Protein AF-X6LH36-F1 (afdb_monomer_lite)

Radius of gyration: 21.82 Å; chains: 1; bounding box: 47×29×72 Å

pLDDT: mean 80.29, std 1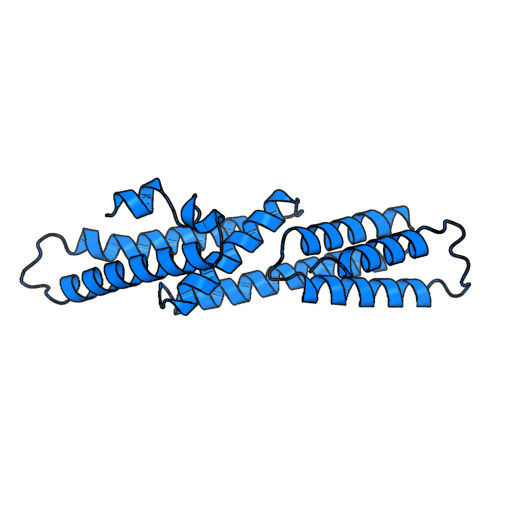4.66, range [38.88, 96.44]

Organism: Reticulomyxa filosa (NCBI:txid46433)

Sequence (195 aa):
MTDDIINEGLVNGKTKSNDMERARFFSQLKEKLDFIQRVSQCKSHLTNLQKLAGCEAKLEKEVESFMKRISAITAWSPDDCSQVNQYFDCFVSMQKNGVLSSVVKLHIDSIDTIVKNWMQKLESDAMTNLNVDHVIPRLLSMKTMSIYMFSFKEVVNKRIDEFLNTYKRQRKDGTDPSGIGEMIVAEHNAFKGYN

Secondary structure (DSSP, 8-state):
-HHHHHHH-SSSHHHHH-HHHHHHHHHHHHHHHHHHHHHHH-TTS-TTHHHHHHHHHHHHHHHHHHHHHHHT-SS--HHHHHHHHHHHHHHHHHHHTTSSHHHHHHHHHHHHHHHHHHHHHHHHHHHH---HHHHHHHHHHHHHHHHH-GGGHHHHHHHHHHHHHHHHHHSTTS--TTSHHHHHHHHHHHHHT--

Foldseek 3Di:
DLCCCVVQPLDHPQLPPDLVSLLVVLLVVLVVLVVLVVVLVPVVPDPPNVVSVVSLVVNLVSLVVVLVVLVPDPAADLVNLLVLLSSLSSLVSNLVNVNVVVSSVVVNVVSVVSVVVLLVVLLVQCVVDVPPVRNVVSLVSLVSNLVNNVVCNVVSLVSSVVSLVVSCVVVPPNPPVVCVSVVSVVVSVVVVPPD

Structure (mmCIF, N/CA/C/O backbone):
data_AF-X6LH36-F1
#
_entry.id   AF-X6LH36-F1
#
loop_
_atom_site.group_PDB
_atom_site.id
_atom_site.type_symbol
_atom_site.label_atom_id
_atom_site.label_alt_id
_atom_site.label_comp_id
_atom_site.label_asym_id
_atom_site.label_entity_id
_atom_site.label_seq_id
_atom_site.pdbx_PDB_ins_code
_atom_site.Cartn_x
_atom_site.Cartn_y
_atom_site.Cartn_z
_atom_site.occupancy
_atom_site.B_iso_or_equiv
_atom_site.auth_seq_id
_atom_site.auth_comp_id
_atom_site.auth_asym_id
_atom_site.auth_atom_id
_atom_site.pdbx_PDB_model_num
ATOM 1 N N . MET A 1 1 ? -5.293 -5.790 28.773 1.00 49.12 1 MET A N 1
ATOM 2 C CA . MET A 1 1 ? -6.419 -5.187 28.010 1.00 49.12 1 MET A CA 1
ATOM 3 C C . MET A 1 1 ? -6.006 -3.898 27.307 1.00 49.12 1 MET A C 1
ATOM 5 O O . MET A 1 1 ? -5.872 -3.932 26.096 1.00 49.12 1 MET A O 1
ATOM 9 N N . THR A 1 2 ? -5.742 -2.794 28.019 1.00 45.53 2 THR A N 1
ATOM 10 C CA . THR A 1 2 ? -5.029 -1.633 27.440 1.00 45.53 2 THR A CA 1
ATOM 11 C C . THR A 1 2 ? -3.592 -2.007 27.096 1.00 45.53 2 THR A C 1
ATOM 13 O O . THR A 1 2 ? -3.105 -1.629 26.042 1.00 45.53 2 THR A O 1
ATOM 16 N N . ASP A 1 3 ? -2.955 -2.807 27.955 1.00 44.44 3 ASP A N 1
ATOM 17 C CA . ASP A 1 3 ? -1.549 -3.193 27.809 1.00 44.44 3 ASP A CA 1
ATOM 18 C C . ASP A 1 3 ? -1.283 -4.101 26.604 1.00 44.44 3 ASP A C 1
ATOM 20 O O . ASP A 1 3 ? -0.182 -4.074 26.087 1.00 44.44 3 ASP A O 1
ATOM 24 N N . ASP A 1 4 ? -2.272 -4.839 26.087 1.00 51.53 4 ASP A N 1
ATOM 25 C CA . ASP A 1 4 ? -2.079 -5.658 24.876 1.00 51.53 4 ASP A CA 1
ATOM 26 C C . ASP A 1 4 ? -2.094 -4.782 23.617 1.00 51.53 4 ASP A C 1
ATOM 28 O O . ASP A 1 4 ? -1.301 -4.980 22.708 1.00 51.53 4 ASP A O 1
ATOM 32 N N . ILE A 1 5 ? -2.954 -3.758 23.588 1.00 52.59 5 ILE A N 1
ATOM 33 C CA . ILE A 1 5 ? -2.979 -2.763 22.506 1.00 52.59 5 ILE A CA 1
ATOM 34 C C . ILE A 1 5 ? -1.727 -1.875 22.586 1.00 52.59 5 ILE A C 1
ATOM 36 O O . ILE A 1 5 ? -1.130 -1.584 21.560 1.00 52.59 5 ILE A O 1
ATOM 40 N N . ILE A 1 6 ? -1.301 -1.495 23.799 1.00 46.25 6 ILE A N 1
ATOM 41 C CA . ILE A 1 6 ? -0.139 -0.626 24.050 1.00 46.25 6 ILE A CA 1
ATOM 42 C C . ILE A 1 6 ? 1.198 -1.353 23.828 1.00 46.25 6 ILE A C 1
ATOM 44 O O . ILE A 1 6 ? 2.115 -0.752 23.277 1.00 46.25 6 ILE A O 1
ATOM 48 N N . ASN A 1 7 ? 1.334 -2.612 24.258 1.00 54.50 7 ASN A N 1
ATOM 49 C CA . ASN A 1 7 ? 2.600 -3.348 24.164 1.00 54.50 7 ASN A CA 1
ATOM 50 C C . ASN A 1 7 ? 2.753 -4.106 22.844 1.00 54.50 7 ASN A C 1
ATOM 52 O O . ASN A 1 7 ? 3.880 -4.258 22.379 1.00 54.50 7 ASN A O 1
ATOM 56 N N . GLU A 1 8 ? 1.661 -4.598 22.242 1.00 62.47 8 GLU A N 1
ATOM 57 C CA . GLU A 1 8 ? 1.747 -5.263 20.937 1.00 62.47 8 GLU A CA 1
ATOM 58 C C . GLU A 1 8 ? 1.655 -4.241 19.791 1.00 62.47 8 GLU A C 1
ATOM 60 O O . GLU A 1 8 ? 2.419 -4.345 18.837 1.00 62.47 8 GLU A O 1
ATOM 65 N N . GLY A 1 9 ? 0.795 -3.220 19.890 1.00 64.25 9 GLY A N 1
ATOM 66 C CA . GLY A 1 9 ? 0.560 -2.240 18.824 1.00 64.25 9 GLY A CA 1
ATOM 67 C C . GLY A 1 9 ? -0.243 -2.801 17.643 1.00 64.25 9 GLY A C 1
ATOM 68 O O . GLY A 1 9 ? -0.479 -4.009 17.525 1.00 64.25 9 GLY A O 1
ATOM 69 N N . LEU A 1 10 ? -0.668 -1.911 16.738 1.00 70.19 10 LEU A N 1
ATOM 70 C CA . LEU A 1 10 ? -1.396 -2.258 15.503 1.00 70.19 10 LEU A CA 1
ATOM 71 C C . LEU A 1 10 ? -0.594 -3.196 14.575 1.00 70.19 10 LEU A C 1
ATOM 73 O O . LEU A 1 10 ? -1.143 -4.085 13.917 1.00 70.19 10 LEU A O 1
ATOM 77 N N . VAL A 1 11 ? 0.726 -3.008 14.547 1.00 71.25 11 VAL A N 1
ATOM 78 C CA . VAL A 1 11 ? 1.680 -3.825 13.792 1.00 71.25 11 VAL A CA 1
ATOM 79 C C . VAL A 1 11 ? 2.533 -4.633 14.763 1.00 71.25 11 VAL A C 1
ATOM 81 O O . VAL A 1 11 ? 3.442 -4.102 15.394 1.00 71.25 11 VAL A O 1
ATOM 84 N N . ASN A 1 12 ? 2.253 -5.932 14.854 1.00 75.31 12 ASN A N 1
ATOM 85 C CA . ASN A 1 12 ? 2.832 -6.846 15.833 1.00 75.31 12 ASN A CA 1
ATOM 86 C C . ASN A 1 12 ? 3.095 -8.231 15.223 1.00 75.31 12 ASN A C 1
ATOM 88 O O . ASN A 1 12 ? 2.837 -8.459 14.042 1.00 75.31 12 ASN A O 1
ATOM 92 N N . GLY A 1 13 ? 3.619 -9.173 16.012 1.00 74.00 13 GLY A N 1
ATOM 93 C CA . GLY A 1 13 ? 3.935 -10.521 15.522 1.00 74.00 13 GLY A CA 1
ATOM 94 C C . GLY A 1 13 ? 2.735 -11.265 14.914 1.00 74.00 13 GLY A C 1
ATOM 95 O O . GLY A 1 13 ? 2.900 -11.970 13.924 1.00 74.00 13 GLY A O 1
ATOM 96 N N . LYS A 1 14 ? 1.523 -11.058 15.448 1.00 75.06 14 LYS A N 1
ATOM 97 C CA . LYS A 1 14 ? 0.278 -11.675 14.958 1.00 75.06 14 LYS A CA 1
ATOM 98 C C . LYS A 1 14 ? -0.242 -11.006 13.686 1.00 75.06 14 LYS A C 1
ATOM 100 O O . LYS A 1 14 ? -0.785 -11.682 12.826 1.00 75.06 14 LYS A O 1
ATOM 105 N N . THR A 1 15 ? -0.072 -9.691 13.533 1.00 74.38 15 THR A N 1
ATOM 106 C CA . THR A 1 15 ? -0.474 -8.988 12.298 1.00 74.38 15 THR A CA 1
ATOM 107 C C . THR A 1 15 ? 0.590 -9.039 11.197 1.00 74.38 15 THR A C 1
ATOM 109 O O . THR A 1 15 ? 0.310 -8.652 10.064 1.00 74.38 15 THR A O 1
ATOM 112 N N . LYS A 1 16 ? 1.799 -9.531 11.505 1.00 78.19 16 LYS A N 1
ATOM 113 C CA . LYS A 1 16 ? 2.888 -9.808 10.549 1.00 78.19 16 LYS A CA 1
ATOM 114 C C . LYS A 1 16 ? 2.839 -11.203 9.927 1.00 78.19 16 LYS A C 1
ATOM 116 O O . LYS A 1 16 ? 3.478 -11.405 8.904 1.00 78.19 16 LYS A O 1
ATOM 121 N N . SER A 1 17 ? 2.161 -12.164 10.550 1.00 73.56 17 SER A N 1
ATOM 122 C CA . SER A 1 17 ? 2.274 -13.576 10.173 1.00 73.56 17 SER A CA 1
ATOM 123 C C . SER A 1 17 ? 1.533 -13.914 8.877 1.00 73.56 17 SER A C 1
ATOM 125 O O . SER A 1 17 ? 2.165 -14.401 7.945 1.00 73.56 17 SER A O 1
ATOM 127 N N . ASN A 1 18 ? 0.215 -13.688 8.809 1.00 80.56 18 ASN A N 1
ATOM 128 C CA . ASN A 1 18 ? -0.603 -13.874 7.600 1.00 80.56 18 ASN A CA 1
ATOM 129 C C . ASN A 1 18 ? -2.007 -13.247 7.737 1.00 80.56 18 ASN A C 1
ATOM 131 O O . ASN A 1 18 ? -2.399 -12.775 8.806 1.00 80.56 18 ASN A O 1
ATOM 135 N N . ASP A 1 19 ? -2.789 -13.289 6.655 1.00 81.56 19 ASP A N 1
ATOM 136 C CA . ASP A 1 19 ? -4.133 -12.701 6.591 1.00 81.56 19 ASP A CA 1
ATOM 137 C C . ASP A 1 19 ? -5.156 -13.345 7.531 1.00 81.56 19 ASP A C 1
ATOM 139 O O . ASP A 1 19 ? -6.020 -12.645 8.061 1.00 81.56 19 ASP A O 1
ATOM 143 N N . MET A 1 20 ? -5.058 -14.652 7.780 1.00 83.56 20 MET A N 1
ATOM 144 C CA . MET A 1 20 ? -5.969 -15.355 8.685 1.00 83.56 20 MET A CA 1
ATOM 145 C C . MET A 1 20 ? -5.741 -14.928 10.140 1.00 83.56 20 MET A C 1
ATOM 147 O O . MET A 1 20 ? -6.695 -14.610 10.851 1.00 83.56 20 MET A O 1
ATOM 151 N N . GLU A 1 21 ? -4.482 -14.862 10.574 1.00 83.06 21 GLU A N 1
ATOM 152 C CA . GLU A 1 21 ? -4.112 -14.384 11.910 1.00 83.06 21 GLU A CA 1
ATOM 153 C C . GLU A 1 21 ? -4.435 -12.896 12.082 1.00 83.06 21 GLU A C 1
ATOM 155 O O . GLU A 1 21 ? -4.962 -12.487 13.119 1.00 83.06 21 GLU A O 1
ATOM 160 N N . ARG A 1 22 ? -4.229 -12.093 11.032 1.00 84.56 22 ARG A N 1
ATOM 161 C CA . ARG A 1 22 ? -4.628 -10.683 11.000 1.00 84.56 22 ARG A CA 1
ATOM 162 C C . ARG A 1 22 ? -6.139 -10.528 11.185 1.00 84.56 22 ARG A C 1
ATOM 164 O O . ARG A 1 22 ? -6.575 -9.779 12.060 1.00 84.56 22 ARG A O 1
ATOM 171 N N . ALA A 1 23 ? -6.944 -11.266 10.421 1.00 84.69 23 ALA A N 1
ATOM 172 C CA . ALA A 1 23 ? -8.400 -11.245 10.539 1.00 84.69 23 ALA A CA 1
ATOM 173 C C . ALA A 1 23 ? -8.860 -11.676 11.940 1.00 84.69 23 ALA A C 1
ATOM 175 O O . ALA A 1 23 ? -9.689 -11.001 12.553 1.00 84.69 23 ALA A O 1
ATOM 176 N N . ARG A 1 24 ? -8.268 -12.747 12.485 1.00 85.81 24 ARG A N 1
ATOM 177 C CA . ARG A 1 24 ? -8.546 -13.232 13.842 1.00 85.81 24 ARG A CA 1
ATOM 178 C C . ARG A 1 24 ? -8.250 -12.170 14.899 1.00 85.81 24 ARG A C 1
ATOM 180 O O . ARG A 1 24 ? -9.087 -11.932 15.769 1.00 85.81 24 ARG A O 1
ATOM 187 N N . PHE A 1 25 ? -7.090 -11.519 14.815 1.00 86.06 25 PHE A N 1
ATOM 188 C CA . PHE A 1 25 ? -6.700 -10.451 15.733 1.00 86.06 25 PHE A CA 1
ATOM 189 C C . PHE A 1 25 ? -7.715 -9.300 15.720 1.00 86.06 25 PHE A C 1
ATOM 191 O O . PHE A 1 25 ? -8.207 -8.897 16.776 1.00 86.06 25 PHE A O 1
ATOM 198 N N . PHE A 1 26 ? -8.087 -8.804 14.536 1.00 85.25 26 PHE A N 1
ATOM 199 C CA . PHE A 1 26 ? -9.007 -7.668 14.428 1.00 85.25 26 PHE A CA 1
ATOM 200 C C . PHE A 1 26 ? -10.458 -8.015 14.784 1.00 85.25 26 PHE A C 1
ATOM 202 O O . PHE A 1 26 ? -11.141 -7.168 15.357 1.00 85.25 26 PHE A O 1
ATOM 209 N N . SER A 1 27 ? -10.911 -9.248 14.545 1.00 86.56 27 SER A N 1
ATOM 210 C CA . SER A 1 27 ? -12.216 -9.725 15.027 1.00 86.56 27 SER A CA 1
ATOM 211 C C . SER A 1 27 ? -12.281 -9.714 16.557 1.00 86.56 27 SER A C 1
ATOM 213 O O . SER A 1 27 ? -13.222 -9.185 17.143 1.00 86.56 27 SER A O 1
ATOM 215 N N . GLN A 1 28 ? -11.247 -10.233 17.227 1.00 85.31 28 GLN A N 1
ATOM 216 C CA . GLN A 1 28 ? -11.177 -10.219 18.692 1.00 85.31 28 GLN A CA 1
ATOM 217 C C . GLN A 1 28 ? -11.081 -8.797 19.252 1.00 85.31 28 GLN A C 1
ATOM 219 O O . GLN A 1 28 ? -11.641 -8.498 20.308 1.00 85.31 28 GLN A O 1
ATOM 224 N N . LEU A 1 29 ? -10.360 -7.909 18.563 1.00 84.00 29 LEU A N 1
ATOM 225 C CA . LEU A 1 29 ? -10.293 -6.502 18.938 1.00 84.00 29 LEU A CA 1
ATOM 226 C C . LEU A 1 29 ? -11.669 -5.833 18.818 1.00 84.00 29 LEU A C 1
ATOM 228 O O . LEU A 1 29 ? -12.061 -5.107 19.731 1.00 84.00 29 LEU A O 1
ATOM 232 N N . LYS A 1 30 ? -12.422 -6.114 17.747 1.00 84.69 30 LYS A N 1
ATOM 233 C CA . LYS A 1 30 ? -13.773 -5.582 17.539 1.00 84.69 30 LYS A CA 1
ATOM 234 C C . LYS A 1 30 ? -14.720 -5.956 18.674 1.00 84.69 30 LYS A C 1
ATOM 236 O O . LYS A 1 30 ? -15.329 -5.069 19.262 1.00 84.69 30 LYS A O 1
ATOM 241 N N . GLU A 1 31 ? -14.792 -7.235 19.035 1.00 83.50 31 GLU A N 1
ATOM 242 C CA . GLU A 1 31 ? -15.660 -7.703 20.126 1.00 83.50 31 GLU A CA 1
ATOM 243 C C . GLU A 1 31 ? -15.373 -6.975 21.446 1.00 83.50 31 GLU A C 1
ATOM 245 O O . GLU A 1 31 ? -16.294 -6.598 22.178 1.00 83.50 31 GLU A O 1
ATOM 250 N N . LYS A 1 32 ? -14.088 -6.733 21.735 1.00 81.00 32 LYS A N 1
ATOM 251 C CA . LYS A 1 32 ? -13.648 -5.997 22.927 1.00 81.00 32 LYS A CA 1
ATOM 252 C C . LYS A 1 32 ? -14.047 -4.524 22.871 1.00 81.00 32 LYS A C 1
ATOM 254 O O . LYS A 1 32 ? -14.522 -3.999 23.876 1.00 81.00 32 LYS A O 1
ATOM 259 N N . LEU A 1 33 ? -13.873 -3.863 21.726 1.00 79.12 33 LEU A N 1
ATOM 260 C CA . LEU A 1 33 ? -14.293 -2.470 21.536 1.00 79.12 33 LEU A CA 1
ATOM 261 C C . LEU A 1 33 ? -15.814 -2.325 21.664 1.00 79.12 33 LEU A C 1
ATOM 263 O O . LEU A 1 33 ? -16.284 -1.446 22.378 1.00 79.12 33 LEU A O 1
ATOM 267 N N . ASP A 1 34 ? -16.588 -3.246 21.093 1.00 82.88 34 ASP A N 1
ATOM 268 C CA . ASP A 1 34 ? -18.051 -3.233 21.194 1.00 82.88 34 ASP A CA 1
ATOM 269 C C . ASP A 1 34 ? -18.532 -3.522 22.621 1.00 82.88 34 ASP A C 1
ATOM 271 O O . ASP A 1 34 ? -19.548 -2.989 23.077 1.00 82.88 34 ASP A O 1
ATOM 275 N N . PHE A 1 35 ? -17.823 -4.380 23.359 1.00 79.81 35 PHE A N 1
ATOM 276 C CA . PHE A 1 35 ? -18.071 -4.576 24.786 1.00 79.81 35 PHE A CA 1
ATOM 277 C C . PHE A 1 35 ? -17.827 -3.280 25.563 1.00 79.81 35 PHE A C 1
ATOM 279 O O . PHE A 1 35 ? -18.693 -2.850 26.321 1.00 79.81 35 PHE A O 1
ATOM 286 N N . ILE A 1 36 ? -16.691 -2.624 25.324 1.00 73.00 36 ILE A N 1
ATOM 287 C CA . ILE A 1 36 ? -16.350 -1.319 25.898 1.00 73.00 36 ILE A CA 1
ATOM 288 C C . ILE A 1 36 ? -17.441 -0.291 25.585 1.00 73.00 36 ILE A C 1
ATOM 290 O O . ILE A 1 36 ? -17.951 0.367 26.490 1.00 73.00 36 ILE A O 1
ATOM 294 N N . GLN A 1 37 ? -17.868 -0.185 24.331 1.00 74.44 37 GLN A N 1
ATOM 295 C CA . GLN A 1 37 ? -18.898 0.761 23.927 1.00 74.44 37 GLN A CA 1
ATOM 296 C C . GLN A 1 37 ? -20.211 0.518 24.687 1.00 74.44 37 GLN A C 1
ATOM 298 O O . GLN A 1 37 ? -20.757 1.449 25.283 1.00 74.44 37 GLN A O 1
ATOM 303 N N . ARG A 1 38 ? -20.673 -0.736 24.765 1.00 77.00 38 ARG A N 1
ATOM 304 C CA . ARG A 1 38 ? -21.874 -1.115 25.534 1.00 77.00 38 ARG A CA 1
ATOM 305 C C . ARG A 1 38 ? -21.738 -0.798 27.025 1.00 77.00 38 ARG A C 1
ATOM 307 O O . ARG A 1 38 ? -22.640 -0.222 27.623 1.00 77.00 38 ARG A O 1
ATOM 314 N N . VAL A 1 39 ? -20.584 -1.099 27.613 1.00 68.50 39 VAL A N 1
ATOM 315 C CA . VAL A 1 39 ? -20.254 -0.790 29.012 1.00 68.50 39 VAL A CA 1
ATOM 316 C C . VAL A 1 39 ? -20.281 0.725 29.256 1.00 68.50 39 VAL A C 1
ATOM 318 O O . VAL A 1 39 ? -20.855 1.180 30.241 1.00 68.50 39 VAL A O 1
ATOM 321 N N . SER A 1 40 ? -19.758 1.535 28.332 1.00 65.06 40 SER A N 1
ATOM 322 C CA . SER A 1 40 ? -19.786 3.000 28.444 1.00 65.06 40 SER A CA 1
ATOM 323 C C . SER A 1 40 ? -21.188 3.616 28.324 1.00 65.06 40 SER A C 1
ATOM 325 O O . SER A 1 40 ? -21.433 4.696 28.859 1.00 65.06 40 SER A O 1
ATOM 327 N N . GLN A 1 41 ? -22.128 2.937 27.661 1.00 67.44 41 GLN A N 1
ATOM 328 C CA . GLN A 1 41 ? -23.531 3.357 27.598 1.00 67.44 41 GLN A CA 1
ATOM 329 C C . GLN A 1 41 ? -24.256 3.146 28.938 1.00 67.44 41 GLN A C 1
ATOM 331 O O . GLN A 1 41 ? -25.156 3.918 29.268 1.00 67.44 41 GLN A O 1
ATOM 336 N N . CYS A 1 42 ? -23.804 2.205 29.776 1.00 61.62 42 CYS A N 1
ATOM 337 C CA . CYS A 1 42 ? -24.254 2.028 31.163 1.00 61.62 42 CYS A CA 1
ATOM 338 C C . CYS A 1 42 ? -23.627 3.064 32.122 1.00 61.62 42 CYS A C 1
ATOM 340 O O . CYS A 1 42 ? -23.097 2.713 33.180 1.00 61.62 42 CYS A O 1
ATOM 342 N N . LYS A 1 43 ? -23.702 4.357 31.761 1.00 57.62 43 LYS A N 1
ATOM 343 C CA . LYS A 1 43 ? -23.064 5.495 32.458 1.00 57.62 43 LYS A CA 1
ATOM 344 C C . LYS A 1 43 ? -23.332 5.563 33.971 1.00 57.62 43 LYS A C 1
ATOM 346 O O . LYS A 1 43 ? -22.557 6.195 34.679 1.00 57.62 43 LYS A O 1
ATOM 351 N N . SER A 1 44 ? -24.388 4.919 34.472 1.00 58.47 44 SER A N 1
ATOM 352 C CA . SER A 1 44 ? -24.763 4.895 35.891 1.00 58.47 44 SER A CA 1
ATOM 353 C C . SER A 1 44 ? -23.936 3.947 36.773 1.00 58.47 44 SER A C 1
ATOM 355 O O . SER A 1 44 ? -24.027 4.063 37.992 1.00 58.47 44 SER A O 1
ATOM 357 N N . HIS A 1 45 ? -23.132 3.031 36.212 1.00 55.84 45 HIS A N 1
ATOM 358 C CA . HIS A 1 45 ? -22.471 1.973 37.002 1.00 55.84 45 HIS A CA 1
ATOM 359 C C . HIS A 1 45 ? -20.941 1.902 36.878 1.00 55.84 45 HIS A C 1
ATOM 361 O O . HIS A 1 45 ? -20.328 1.041 37.507 1.00 55.84 45 HIS A O 1
ATOM 367 N N . LEU A 1 46 ? -20.297 2.794 36.116 1.00 52.69 46 LEU A N 1
ATOM 368 C CA . LEU A 1 46 ? -18.844 2.751 35.901 1.00 52.69 46 LEU A CA 1
ATOM 369 C C . LEU A 1 46 ? -18.155 4.068 36.242 1.00 52.69 46 LEU A C 1
ATOM 371 O O . LEU A 1 46 ? -18.253 5.058 35.523 1.00 52.69 46 LEU A O 1
ATOM 375 N N . THR A 1 47 ? -17.332 4.027 37.285 1.00 57.19 47 THR A N 1
ATOM 376 C CA . THR A 1 47 ? -16.454 5.113 37.746 1.00 57.19 47 THR A CA 1
ATOM 377 C C . THR A 1 47 ? -15.266 5.407 36.814 1.00 57.19 47 THR A C 1
ATOM 379 O O . THR A 1 47 ? -14.485 6.305 37.102 1.00 57.19 47 THR A O 1
ATOM 382 N N . ASN A 1 48 ? -15.100 4.689 35.691 1.00 57.34 48 ASN A N 1
ATOM 383 C CA . ASN A 1 48 ? -13.903 4.771 34.832 1.00 57.34 48 ASN A CA 1
ATOM 384 C C . ASN A 1 48 ? -14.193 4.891 33.317 1.00 57.34 48 ASN A C 1
ATOM 386 O O . ASN A 1 48 ? -13.433 4.395 32.484 1.00 57.34 48 ASN A O 1
ATOM 390 N N . LEU A 1 49 ? -15.269 5.594 32.942 1.00 56.88 49 LEU A N 1
ATOM 391 C CA . LEU A 1 49 ? -15.636 5.909 31.546 1.00 56.88 49 LEU A CA 1
ATOM 392 C C . LEU A 1 49 ? -14.484 6.507 30.708 1.00 56.88 49 LEU A C 1
ATOM 394 O O . LEU A 1 49 ? -14.368 6.214 29.519 1.00 56.88 49 LEU A O 1
ATOM 398 N N . GLN A 1 50 ? -13.592 7.287 31.329 1.00 59.84 50 GLN A N 1
ATOM 399 C CA . GLN A 1 50 ? -12.426 7.889 30.665 1.00 59.84 50 GLN A CA 1
ATOM 400 C C . GLN A 1 50 ? -11.386 6.864 30.180 1.00 59.84 50 GLN A C 1
ATOM 402 O O . GLN A 1 50 ? -10.758 7.083 29.145 1.00 59.84 50 GLN A O 1
ATOM 407 N N . LYS A 1 51 ? -11.205 5.730 30.875 1.00 60.28 51 LYS A N 1
ATOM 408 C CA . LYS A 1 51 ? -10.266 4.678 30.436 1.00 60.28 51 LYS A CA 1
ATOM 409 C C . LYS A 1 51 ? -10.778 3.921 29.207 1.00 60.28 51 LYS A C 1
ATOM 411 O O . LYS A 1 51 ? -9.972 3.470 28.397 1.00 60.28 51 LYS A O 1
ATOM 416 N N . LEU A 1 52 ? -12.100 3.814 29.061 1.00 56.34 52 LEU A N 1
ATOM 417 C CA . LEU A 1 52 ? -12.762 3.121 27.955 1.00 56.34 52 LEU A CA 1
ATOM 418 C C . LEU A 1 52 ? -12.724 3.933 26.651 1.00 56.34 52 LEU A C 1
ATOM 420 O O . LEU A 1 52 ? -12.228 3.435 25.645 1.00 56.34 52 LEU A O 1
ATOM 424 N N . ALA A 1 53 ? -13.152 5.201 26.688 1.00 64.88 53 ALA A N 1
ATOM 425 C CA . ALA A 1 53 ? -13.069 6.109 25.535 1.00 64.88 53 ALA A CA 1
ATOM 426 C C . ALA A 1 53 ? -11.616 6.350 25.075 1.00 64.88 53 ALA A C 1
ATOM 428 O O . ALA A 1 53 ? -11.349 6.613 23.906 1.00 64.88 53 ALA A O 1
ATOM 429 N N . GLY A 1 54 ? -10.651 6.202 25.988 1.00 74.19 54 GLY A N 1
ATOM 430 C CA . GLY A 1 54 ? -9.231 6.306 25.675 1.00 74.19 54 GLY A CA 1
ATOM 431 C C . GLY A 1 54 ? -8.686 5.198 24.766 1.00 74.19 54 GLY A C 1
ATOM 432 O O . GLY A 1 54 ? -7.595 5.377 24.240 1.00 74.19 54 GLY A O 1
ATOM 433 N N . CYS A 1 55 ? -9.382 4.070 24.575 1.00 73.06 55 CYS A N 1
ATOM 434 C CA . CYS A 1 55 ? -8.883 2.977 23.730 1.00 73.06 55 CYS A CA 1
ATOM 435 C C . CYS A 1 55 ? -9.050 3.277 22.234 1.00 73.06 55 CYS A C 1
ATOM 437 O O . CYS A 1 55 ? -8.073 3.189 21.495 1.00 73.06 55 CYS A O 1
ATOM 439 N N . GLU A 1 56 ? -10.245 3.694 21.803 1.00 77.75 56 GLU A N 1
ATOM 440 C CA . GLU A 1 56 ? -10.494 4.093 20.408 1.00 77.75 56 GLU A CA 1
ATOM 441 C C . GLU A 1 56 ? -9.646 5.307 20.026 1.00 77.75 56 GLU A C 1
ATOM 443 O O . GLU A 1 56 ? -8.914 5.253 19.044 1.00 77.75 56 GLU A O 1
ATOM 448 N N . ALA A 1 57 ? -9.623 6.342 20.872 1.00 84.75 57 ALA A N 1
ATOM 449 C CA . ALA A 1 57 ? -8.823 7.542 20.626 1.00 84.75 57 ALA A CA 1
ATOM 450 C C . ALA A 1 57 ? -7.307 7.265 20.552 1.00 84.75 57 ALA A C 1
ATOM 452 O O . ALA A 1 57 ? -6.570 7.984 19.878 1.00 84.75 57 ALA A O 1
ATOM 453 N N . LYS A 1 58 ? -6.801 6.244 21.258 1.00 85.50 58 LYS A N 1
ATOM 454 C CA . LYS A 1 58 ? -5.397 5.814 21.131 1.00 85.50 58 LYS A CA 1
ATOM 455 C C . LYS A 1 58 ? -5.155 5.093 19.812 1.00 85.50 58 LYS A C 1
ATOM 457 O O . LYS A 1 58 ? -4.162 5.380 19.152 1.00 85.50 58 LYS A O 1
ATOM 462 N N . LEU A 1 59 ? -6.064 4.200 19.433 1.00 84.69 59 LEU A N 1
ATOM 463 C CA . LEU A 1 59 ? -5.975 3.464 18.179 1.00 84.69 59 LEU A CA 1
ATOM 464 C C . LEU A 1 59 ? -6.041 4.415 16.973 1.00 84.69 59 LEU A C 1
ATOM 466 O O . LEU A 1 59 ? -5.233 4.294 16.059 1.00 84.69 59 LEU A O 1
ATOM 470 N N . GLU A 1 60 ? -6.925 5.414 17.009 1.00 90.75 60 GLU A N 1
ATOM 471 C CA . GLU A 1 60 ? -6.984 6.485 16.005 1.00 90.75 60 GLU A CA 1
ATOM 472 C C . GLU A 1 60 ? -5.662 7.254 15.917 1.00 90.75 60 GLU A C 1
ATOM 474 O O . GLU A 1 60 ? -5.131 7.444 14.826 1.00 90.75 60 GLU A O 1
ATOM 479 N N . LYS A 1 61 ? -5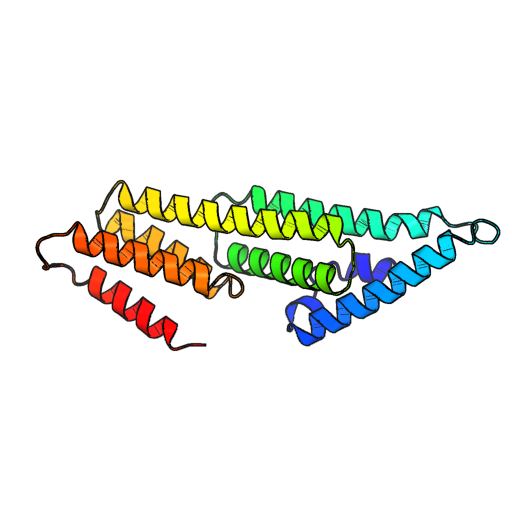.062 7.623 17.057 1.00 91.44 61 LYS A N 1
ATOM 480 C CA . LYS A 1 61 ? -3.752 8.296 17.075 1.00 91.44 61 LYS A CA 1
ATOM 481 C C . LYS A 1 61 ? -2.631 7.452 16.471 1.00 91.44 61 LYS A C 1
ATOM 483 O O . LYS A 1 61 ? -1.739 8.014 15.835 1.00 91.44 61 LYS A O 1
ATOM 488 N N . GLU A 1 62 ? -2.642 6.134 16.666 1.00 90.31 62 GLU A N 1
ATOM 489 C CA . GLU A 1 62 ? -1.680 5.241 16.007 1.00 90.31 62 GLU A CA 1
ATOM 490 C C . GLU A 1 62 ? -1.878 5.239 14.491 1.00 90.31 62 GLU A C 1
ATOM 492 O O . GLU A 1 62 ? -0.913 5.440 13.752 1.00 90.31 62 GLU A O 1
ATOM 497 N N . VAL A 1 63 ? -3.125 5.105 14.028 1.00 92.06 63 VAL A N 1
ATOM 498 C CA . VAL A 1 63 ? -3.483 5.174 12.602 1.00 92.06 63 VAL A CA 1
ATOM 499 C C . VAL A 1 63 ? -3.007 6.494 11.980 1.00 92.06 63 VAL A C 1
ATOM 501 O O . VAL A 1 63 ? -2.315 6.487 10.959 1.00 92.06 63 VAL A O 1
ATOM 504 N N . GLU A 1 64 ? -3.288 7.628 12.623 1.00 93.19 64 GLU A N 1
ATOM 505 C CA . GLU A 1 64 ? -2.830 8.946 12.169 1.00 93.19 64 GLU A CA 1
ATOM 506 C C . GLU A 1 64 ? -1.299 9.069 12.158 1.00 93.19 64 GLU A C 1
ATOM 508 O O . GLU A 1 64 ? -0.723 9.673 11.248 1.00 93.19 64 GLU A O 1
ATOM 513 N N . SER A 1 65 ? -0.618 8.514 13.166 1.00 92.50 65 SER A N 1
ATOM 514 C CA . SER A 1 65 ? 0.846 8.516 13.241 1.00 92.50 65 SER A CA 1
ATOM 515 C C . SER A 1 65 ? 1.464 7.750 12.074 1.00 92.50 65 SER A C 1
ATOM 517 O O . SER A 1 65 ? 2.408 8.247 11.453 1.00 92.50 65 SER A O 1
ATOM 519 N N . PHE A 1 66 ? 0.906 6.588 11.721 1.00 91.75 66 PHE A N 1
ATOM 520 C CA . PHE A 1 66 ? 1.353 5.827 10.556 1.00 91.75 66 PHE A CA 1
ATOM 521 C C . PHE A 1 66 ? 1.164 6.620 9.270 1.00 91.75 66 PHE A C 1
ATOM 523 O O . PHE A 1 66 ? 2.107 6.744 8.494 1.00 91.75 66 PHE A O 1
ATOM 530 N N . MET A 1 67 ? 0.012 7.258 9.080 1.00 93.94 67 MET A N 1
ATOM 531 C CA . MET A 1 67 ? -0.229 8.069 7.885 1.00 93.94 67 MET A CA 1
ATOM 532 C C . MET A 1 67 ? 0.728 9.254 7.756 1.00 93.94 67 MET A C 1
ATOM 534 O O . MET A 1 67 ? 1.186 9.553 6.654 1.00 93.94 67 MET A O 1
ATOM 538 N N . LYS A 1 68 ? 1.094 9.902 8.868 1.00 93.06 68 LYS A N 1
ATOM 539 C CA . LYS A 1 68 ? 2.133 10.945 8.866 1.00 93.06 68 LYS A CA 1
ATOM 540 C C . LYS A 1 68 ? 3.492 10.398 8.435 1.00 93.06 68 LYS A C 1
ATOM 542 O O . LYS A 1 68 ? 4.193 11.075 7.691 1.00 93.06 68 LYS A O 1
ATOM 547 N N . ARG A 1 69 ? 3.852 9.185 8.873 1.00 91.31 69 ARG A N 1
ATOM 548 C CA . ARG A 1 69 ? 5.100 8.523 8.460 1.00 91.31 69 ARG A CA 1
ATOM 549 C C . ARG A 1 69 ? 5.093 8.215 6.970 1.00 91.31 69 ARG A C 1
ATOM 551 O O . ARG A 1 69 ? 6.035 8.616 6.305 1.00 91.31 69 ARG A O 1
ATOM 558 N N . ILE A 1 70 ? 4.026 7.601 6.449 1.00 92.19 70 ILE A N 1
ATOM 559 C CA . ILE A 1 70 ? 3.892 7.276 5.016 1.00 92.19 70 ILE A CA 1
ATOM 560 C C . ILE A 1 70 ? 4.038 8.540 4.160 1.00 92.19 70 ILE A C 1
ATOM 562 O O . ILE A 1 70 ? 4.818 8.563 3.213 1.00 92.19 70 ILE A O 1
ATOM 566 N N . SER A 1 71 ? 3.337 9.617 4.521 1.00 90.25 71 SER A N 1
ATOM 567 C CA . SER A 1 71 ? 3.375 10.881 3.774 1.00 90.25 71 SER A CA 1
ATOM 568 C C . SER A 1 71 ? 4.734 11.591 3.814 1.00 90.25 71 SER A C 1
ATOM 570 O O . SER A 1 71 ? 4.987 12.457 2.981 1.00 90.25 71 SER A O 1
ATOM 572 N N . ALA A 1 72 ? 5.604 11.258 4.771 1.00 91.25 72 ALA A N 1
ATOM 573 C CA . ALA A 1 72 ? 6.941 11.836 4.885 1.00 91.25 72 ALA A CA 1
ATOM 574 C C . ALA A 1 72 ? 8.001 11.089 4.052 1.00 91.25 72 ALA A C 1
ATOM 576 O O . ALA A 1 72 ? 9.125 11.578 3.931 1.00 91.25 72 ALA A O 1
ATOM 577 N N . ILE A 1 73 ? 7.675 9.923 3.482 1.00 89.56 73 ILE A N 1
ATOM 578 C CA . ILE A 1 73 ? 8.623 9.115 2.707 1.00 89.56 73 ILE A CA 1
ATOM 579 C C . ILE A 1 73 ? 8.854 9.774 1.346 1.00 89.56 73 ILE A C 1
ATOM 581 O O . ILE A 1 73 ? 7.960 9.848 0.504 1.00 89.56 73 ILE A O 1
ATOM 585 N N . THR A 1 74 ? 10.080 10.238 1.116 1.00 84.75 74 THR A N 1
ATOM 586 C CA . THR A 1 74 ? 10.481 10.928 -0.121 1.00 84.75 74 THR A CA 1
ATOM 587 C C . THR A 1 74 ? 11.227 10.041 -1.107 1.00 84.75 74 THR A C 1
ATOM 589 O O . THR A 1 74 ? 11.417 10.460 -2.243 1.00 84.75 74 THR A O 1
ATOM 592 N N . ALA A 1 75 ? 11.655 8.849 -0.692 1.00 85.94 75 ALA A N 1
ATOM 593 C CA . ALA A 1 75 ? 12.246 7.810 -1.525 1.00 85.94 75 ALA A CA 1
ATOM 594 C C . ALA A 1 75 ? 11.950 6.459 -0.868 1.00 85.94 75 ALA A C 1
ATOM 596 O O . ALA A 1 75 ? 12.263 6.271 0.302 1.00 85.94 75 ALA A O 1
ATOM 597 N N . TRP A 1 76 ? 11.300 5.553 -1.596 1.00 91.19 76 TRP A N 1
ATOM 598 C CA . TRP A 1 76 ? 10.779 4.315 -1.019 1.00 91.19 76 TRP A CA 1
ATOM 599 C C . TRP A 1 76 ? 11.828 3.212 -1.096 1.00 91.19 76 TRP A C 1
ATOM 601 O O . TRP A 1 76 ? 12.175 2.752 -2.186 1.00 91.19 76 TRP A O 1
ATOM 611 N N . SER A 1 77 ? 12.322 2.780 0.060 1.00 92.69 77 SER A N 1
ATOM 612 C CA . SER A 1 77 ? 13.137 1.574 0.184 1.00 92.69 77 SER A CA 1
ATOM 613 C C . SER A 1 77 ? 12.268 0.300 0.162 1.00 92.69 77 SER A C 1
ATOM 615 O O . SER A 1 77 ? 11.041 0.378 0.296 1.00 92.69 77 SER A O 1
ATOM 617 N N . PRO A 1 78 ? 12.870 -0.896 0.021 1.00 92.69 78 PRO A N 1
ATOM 618 C CA . PRO A 1 78 ? 12.170 -2.166 0.229 1.00 92.69 78 PRO A CA 1
ATOM 619 C C . PRO A 1 78 ? 11.429 -2.260 1.572 1.00 92.69 78 PRO A C 1
ATOM 621 O O . PRO A 1 78 ? 10.297 -2.751 1.629 1.00 92.69 78 PRO A O 1
ATOM 624 N N . ASP A 1 79 ? 12.044 -1.753 2.644 1.00 93.06 79 ASP A N 1
ATOM 625 C CA . ASP A 1 79 ? 11.464 -1.766 3.988 1.00 93.06 79 ASP A CA 1
ATOM 626 C C . ASP A 1 79 ? 10.267 -0.816 4.083 1.00 93.06 79 ASP A C 1
ATOM 628 O O . ASP A 1 79 ? 9.231 -1.186 4.638 1.00 93.06 79 ASP A O 1
ATOM 632 N N . ASP A 1 80 ? 10.368 0.367 3.467 1.00 93.75 80 ASP A N 1
ATOM 633 C CA . ASP A 1 80 ? 9.255 1.316 3.367 1.00 93.75 80 ASP A CA 1
ATOM 634 C C . ASP A 1 80 ? 8.076 0.700 2.608 1.00 93.75 80 ASP A C 1
ATOM 636 O O . ASP A 1 80 ? 6.943 0.740 3.083 1.00 93.75 80 ASP A O 1
ATOM 640 N N . CYS A 1 81 ? 8.340 0.067 1.459 1.00 93.62 81 CYS A N 1
ATOM 641 C CA . CYS A 1 81 ? 7.321 -0.612 0.657 1.00 93.62 81 CYS A CA 1
ATOM 642 C C . CYS A 1 81 ? 6.608 -1.703 1.468 1.00 93.62 81 CYS A C 1
ATOM 644 O O . CYS A 1 81 ? 5.377 -1.731 1.534 1.00 93.62 81 CYS A O 1
ATOM 646 N N . SER A 1 82 ? 7.386 -2.566 2.127 1.00 92.56 82 SER A N 1
ATOM 647 C CA . SER A 1 82 ? 6.867 -3.656 2.960 1.00 92.56 82 SER A CA 1
ATOM 648 C C . SER A 1 82 ? 6.011 -3.123 4.105 1.00 92.56 82 SER A C 1
ATOM 650 O O . SER A 1 82 ? 4.932 -3.643 4.395 1.00 92.56 82 SER A O 1
ATOM 652 N N . GLN A 1 83 ? 6.475 -2.052 4.749 1.00 92.25 83 GLN A N 1
ATOM 653 C CA . GLN A 1 83 ? 5.785 -1.440 5.870 1.00 92.25 83 GLN A CA 1
ATOM 654 C C . GLN A 1 83 ? 4.480 -0.760 5.433 1.00 92.25 83 GLN A C 1
ATOM 656 O O . GLN A 1 83 ? 3.451 -0.957 6.079 1.00 92.25 83 GLN A O 1
ATOM 661 N N . VAL A 1 84 ? 4.482 -0.015 4.323 1.00 95.06 84 VAL A N 1
ATOM 662 C CA . VAL A 1 84 ? 3.265 0.588 3.755 1.00 95.06 84 VAL A CA 1
ATOM 663 C C . VAL A 1 84 ? 2.253 -0.493 3.384 1.00 95.06 84 VAL A C 1
ATOM 665 O O . VAL A 1 84 ? 1.076 -0.359 3.720 1.00 95.06 84 VAL A O 1
ATOM 668 N N . ASN A 1 85 ? 2.698 -1.579 2.744 1.00 94.31 85 ASN A N 1
ATOM 669 C CA . ASN A 1 85 ? 1.828 -2.707 2.417 1.00 94.31 85 ASN A CA 1
ATOM 670 C C . ASN A 1 85 ? 1.210 -3.315 3.677 1.00 94.31 85 ASN A C 1
ATOM 672 O O . ASN A 1 85 ? 0.006 -3.548 3.739 1.00 94.31 85 ASN A O 1
ATOM 676 N N . GLN A 1 86 ? 2.018 -3.497 4.722 1.00 92.69 86 GLN A N 1
ATOM 677 C CA . GLN A 1 86 ? 1.522 -4.002 5.990 1.00 92.69 86 GLN A CA 1
ATOM 678 C C . GLN A 1 86 ? 0.477 -3.073 6.627 1.00 92.69 86 GLN A C 1
ATOM 680 O O . GLN A 1 86 ? -0.540 -3.562 7.123 1.00 92.69 86 GLN A O 1
ATOM 685 N N . TYR A 1 87 ? 0.702 -1.756 6.624 1.00 93.56 87 TYR A N 1
ATOM 686 C CA . TYR A 1 87 ? -0.277 -0.793 7.134 1.00 93.56 87 TYR A CA 1
ATOM 687 C C . TYR A 1 87 ? -1.582 -0.855 6.346 1.00 93.56 87 TYR A C 1
ATOM 689 O O . TYR A 1 87 ? -2.653 -0.926 6.949 1.00 93.56 87 TYR A O 1
ATOM 697 N N . PHE A 1 88 ? -1.490 -0.893 5.016 1.00 95.62 88 PHE A N 1
ATOM 698 C CA . PHE A 1 88 ? -2.644 -1.018 4.135 1.00 95.62 88 PHE A CA 1
ATOM 699 C C . PHE A 1 88 ? -3.472 -2.264 4.463 1.00 95.62 88 PHE A C 1
ATOM 701 O O . PHE A 1 88 ? -4.670 -2.160 4.723 1.00 95.62 88 PHE A O 1
ATOM 708 N N . ASP A 1 89 ? -2.833 -3.429 4.552 1.00 93.44 89 ASP A N 1
ATOM 709 C CA . ASP A 1 89 ? -3.510 -4.687 4.868 1.00 93.44 89 ASP A CA 1
ATOM 710 C C . ASP A 1 89 ? -4.151 -4.673 6.265 1.00 93.44 89 ASP A C 1
ATOM 712 O O . ASP A 1 89 ? -5.258 -5.186 6.466 1.00 93.44 89 ASP A O 1
ATOM 716 N N . CYS A 1 90 ? -3.473 -4.073 7.250 1.00 92.69 90 CYS A N 1
ATOM 717 C CA . CYS A 1 90 ? -4.034 -3.874 8.583 1.00 92.69 90 CYS A CA 1
ATOM 718 C C . CYS A 1 90 ? -5.285 -2.993 8.524 1.00 92.69 90 CYS A C 1
ATOM 720 O O . CYS A 1 90 ? -6.307 -3.372 9.093 1.00 92.69 90 CYS A O 1
ATOM 722 N N . PHE A 1 91 ? -5.254 -1.876 7.796 1.00 95.31 91 PHE A N 1
ATOM 723 C CA . PHE A 1 91 ? -6.408 -0.986 7.655 1.00 95.31 91 PHE A CA 1
ATOM 724 C C . PHE A 1 91 ? -7.569 -1.659 6.922 1.00 95.31 91 PHE A C 1
ATOM 726 O O . PHE A 1 91 ? -8.708 -1.563 7.379 1.00 95.31 91 PHE A O 1
ATOM 733 N N . VAL A 1 92 ? -7.299 -2.413 5.853 1.00 94.50 92 VAL A N 1
ATOM 734 C CA . VAL A 1 92 ? -8.314 -3.219 5.154 1.00 94.50 92 VAL A CA 1
ATOM 735 C C . VAL A 1 92 ? -8.954 -4.224 6.112 1.00 94.50 92 VAL A C 1
ATOM 737 O O . VAL A 1 92 ? -10.177 -4.369 6.141 1.00 94.50 92 VAL A O 1
ATOM 740 N N . SER A 1 93 ? -8.155 -4.902 6.939 1.00 91.62 93 SER A N 1
ATOM 741 C CA . SER A 1 93 ? -8.680 -5.848 7.924 1.00 91.62 93 SER A CA 1
ATOM 742 C C . SER A 1 93 ? -9.485 -5.154 9.027 1.00 91.62 93 SER A C 1
ATOM 744 O O . SER A 1 93 ? -10.545 -5.652 9.406 1.00 91.62 93 SER A O 1
ATOM 746 N N . MET A 1 94 ? -9.041 -3.996 9.520 1.00 92.12 94 MET A N 1
ATOM 747 C CA . MET A 1 94 ? -9.804 -3.181 10.472 1.00 92.12 94 MET A CA 1
ATOM 748 C C . MET A 1 94 ? -11.160 -2.779 9.890 1.00 92.12 94 MET A C 1
ATOM 750 O O . MET A 1 94 ? -12.185 -2.969 10.543 1.00 92.12 94 MET A O 1
ATOM 754 N N . GLN A 1 95 ? -11.180 -2.304 8.641 1.00 93.75 95 GLN A N 1
ATOM 755 C CA . GLN A 1 95 ? -12.399 -1.901 7.946 1.00 93.75 95 GLN A CA 1
ATOM 756 C C . GLN A 1 95 ? -13.384 -3.068 7.822 1.00 93.75 95 GLN A C 1
ATOM 758 O O . GLN A 1 95 ? -14.554 -2.918 8.181 1.00 93.75 95 GLN A O 1
ATOM 763 N N . LYS A 1 96 ? -12.903 -4.237 7.371 1.00 91.94 96 LYS A N 1
ATOM 764 C CA . LYS A 1 96 ? -13.701 -5.471 7.243 1.00 91.94 96 LYS A CA 1
ATOM 765 C C . LYS A 1 96 ? -14.311 -5.909 8.573 1.00 91.94 96 LYS A C 1
ATOM 767 O O . LYS A 1 96 ? -15.439 -6.385 8.594 1.00 91.94 96 LYS A O 1
ATOM 772 N N . ASN A 1 97 ? -13.584 -5.718 9.672 1.00 88.00 97 ASN A N 1
ATOM 773 C CA . ASN A 1 97 ? -14.037 -6.065 11.018 1.00 88.00 97 ASN A CA 1
ATOM 774 C C . ASN A 1 97 ? -14.758 -4.905 11.730 1.00 88.00 97 ASN A C 1
ATOM 776 O O . ASN A 1 97 ? -15.039 -4.995 12.920 1.00 88.00 97 ASN A O 1
ATOM 780 N N . GLY A 1 98 ? -15.059 -3.795 11.049 1.00 85.94 98 GLY A N 1
ATOM 781 C CA . GLY A 1 98 ? -15.793 -2.674 11.642 1.00 85.94 98 GLY A CA 1
ATOM 782 C C . GLY A 1 98 ? -15.040 -1.928 12.753 1.00 85.94 98 GLY A C 1
ATOM 783 O O . GLY A 1 98 ? -15.673 -1.269 13.581 1.00 85.94 98 GLY A O 1
ATOM 784 N N . VAL A 1 99 ? -13.709 -2.026 12.794 1.00 87.00 99 VAL A N 1
ATOM 785 C CA . VAL A 1 99 ? -12.840 -1.285 13.719 1.00 87.00 99 VAL A CA 1
ATOM 786 C C . VAL A 1 99 ? -12.462 0.044 13.070 1.00 87.00 99 VAL A C 1
ATOM 788 O O . VAL A 1 99 ? -11.825 0.051 12.020 1.00 87.00 99 VAL A O 1
ATOM 791 N N . LEU A 1 100 ? -12.866 1.167 13.678 1.00 88.25 100 LEU A N 1
ATOM 792 C CA . LEU A 1 100 ? -12.609 2.527 13.172 1.00 88.25 100 LEU A CA 1
ATOM 793 C C . LEU A 1 100 ? -12.974 2.719 11.686 1.00 88.25 100 LEU A C 1
ATOM 795 O O . LEU A 1 100 ? -12.297 3.447 10.964 1.00 88.25 100 LEU A O 1
ATOM 799 N N . SER A 1 101 ? -14.031 2.044 11.216 1.00 87.31 101 SER A N 1
ATOM 800 C CA . SER A 1 101 ? -14.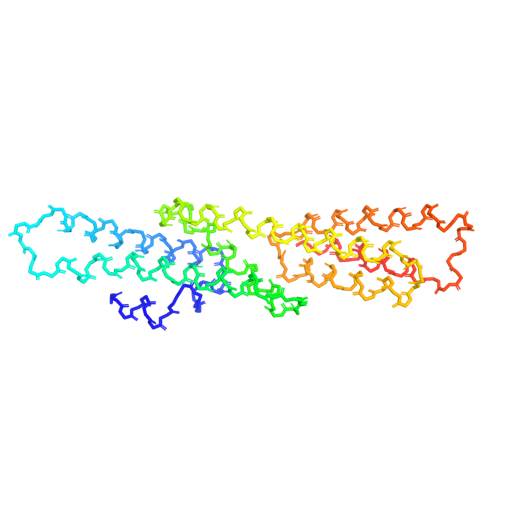306 1.830 9.785 1.00 87.31 101 SER A CA 1
ATOM 801 C C . SER A 1 101 ? -14.310 3.115 8.941 1.00 87.31 101 SER A C 1
ATOM 803 O O . SER A 1 101 ? -13.758 3.126 7.841 1.00 87.31 101 SER A O 1
ATOM 805 N N . SER A 1 102 ? -14.866 4.216 9.458 1.00 89.75 102 SER A N 1
ATOM 806 C CA . SER A 1 102 ? -14.866 5.520 8.779 1.00 89.75 102 SER A CA 1
ATOM 807 C C . SER A 1 102 ? -13.461 6.113 8.631 1.00 89.75 102 SER A C 1
ATOM 809 O O . SER A 1 102 ? -13.112 6.585 7.551 1.00 89.75 102 SER A O 1
ATOM 811 N N . VAL A 1 103 ? -12.653 6.056 9.691 1.00 90.81 103 VAL A N 1
ATOM 812 C CA . VAL A 1 103 ? -11.285 6.591 9.737 1.00 90.81 103 VAL A CA 1
ATOM 813 C C . VAL A 1 103 ? -10.366 5.774 8.832 1.00 90.81 103 VAL A C 1
ATOM 815 O O . VAL A 1 103 ? -9.710 6.322 7.948 1.00 90.81 103 VAL A O 1
ATOM 818 N N . VAL A 1 104 ? -10.357 4.445 8.984 1.00 93.19 104 VAL A N 1
ATOM 819 C CA . VAL A 1 104 ? -9.457 3.585 8.199 1.00 93.19 104 VAL A CA 1
ATOM 820 C C . VAL A 1 104 ? -9.822 3.555 6.719 1.00 93.19 104 VAL A C 1
ATOM 822 O O . VAL A 1 104 ? -8.922 3.448 5.895 1.00 93.19 104 VAL A O 1
ATOM 825 N N . LYS A 1 105 ? -11.102 3.727 6.353 1.00 95.12 105 LYS A N 1
ATOM 826 C CA . LYS A 1 105 ? -11.513 3.854 4.947 1.00 95.12 105 LYS A CA 1
ATOM 827 C C . LYS A 1 105 ? -10.823 5.035 4.264 1.00 95.12 105 LYS A C 1
ATOM 829 O O . LYS A 1 105 ? -10.231 4.859 3.206 1.00 95.12 105 LYS A O 1
ATOM 834 N N . LEU A 1 106 ? -10.844 6.211 4.894 1.00 94.69 106 LEU A N 1
ATOM 835 C CA . LEU A 1 106 ? -10.178 7.403 4.358 1.00 94.69 106 LEU A CA 1
ATOM 836 C C . LEU A 1 106 ? -8.670 7.178 4.183 1.00 94.69 106 LEU A C 1
ATOM 838 O O . LEU A 1 106 ? -8.071 7.651 3.217 1.00 94.69 106 LEU A O 1
ATOM 842 N N . HIS A 1 107 ? -8.049 6.442 5.101 1.00 95.38 107 HIS A N 1
ATOM 843 C CA . HIS A 1 107 ? -6.620 6.150 5.041 1.00 95.38 107 HIS A CA 1
ATOM 844 C C . HIS A 1 107 ? -6.253 5.072 4.018 1.00 95.38 107 HIS A C 1
ATOM 846 O O . HIS A 1 107 ? -5.218 5.208 3.374 1.00 95.38 107 HIS A O 1
ATOM 852 N N . ILE A 1 108 ? -7.105 4.069 3.795 1.00 96.44 108 ILE A N 1
ATOM 853 C CA . ILE A 1 108 ? -6.973 3.116 2.680 1.00 96.44 108 ILE A CA 1
ATOM 854 C C . ILE A 1 108 ? -6.953 3.875 1.350 1.00 96.44 108 ILE A C 1
ATOM 856 O O . ILE A 1 108 ? -6.010 3.719 0.574 1.00 96.44 108 ILE A O 1
ATOM 860 N N . ASP A 1 109 ? -7.933 4.757 1.132 1.00 95.75 109 ASP A N 1
ATOM 861 C CA . ASP A 1 109 ? -8.034 5.567 -0.089 1.00 95.75 109 ASP A CA 1
ATOM 862 C C . ASP A 1 109 ? -6.823 6.513 -0.240 1.00 95.75 109 ASP A C 1
ATOM 864 O O . ASP A 1 109 ? -6.302 6.732 -1.339 1.00 95.75 109 ASP A O 1
ATOM 868 N N . SER A 1 110 ? -6.324 7.046 0.881 1.00 95.88 110 SER A N 1
ATOM 869 C CA . SER A 1 110 ? -5.129 7.897 0.908 1.00 95.88 110 SER A CA 1
ATOM 870 C C . SER A 1 110 ? -3.862 7.127 0.533 1.00 95.88 110 SER A C 1
ATOM 872 O O . SER A 1 110 ? -3.077 7.621 -0.271 1.00 95.88 110 SER A O 1
ATOM 874 N N . ILE A 1 111 ? -3.652 5.922 1.079 1.00 96.12 111 ILE A N 1
ATOM 875 C CA . ILE A 1 111 ? -2.495 5.081 0.735 1.00 96.12 111 ILE A CA 1
ATOM 876 C C . ILE A 1 111 ? -2.546 4.701 -0.745 1.00 96.12 111 ILE A C 1
ATOM 878 O O . ILE A 1 111 ? -1.539 4.841 -1.435 1.00 96.12 111 ILE A O 1
ATOM 882 N N . ASP A 1 112 ? -3.710 4.288 -1.251 1.00 95.38 112 ASP A N 1
ATOM 883 C CA . ASP A 1 112 ? -3.890 3.974 -2.671 1.00 95.38 112 ASP A CA 1
ATOM 884 C C . ASP A 1 112 ? -3.518 5.166 -3.569 1.00 95.38 112 ASP A C 1
ATOM 886 O O . ASP A 1 112 ? -2.766 5.021 -4.536 1.00 95.38 112 ASP A O 1
ATOM 890 N N . THR A 1 113 ? -3.948 6.372 -3.192 1.00 95.44 113 THR A N 1
ATOM 891 C CA . THR A 1 113 ? -3.584 7.610 -3.894 1.00 95.44 113 THR A CA 1
ATOM 892 C C . THR A 1 113 ? -2.081 7.890 -3.827 1.00 95.44 113 THR A C 1
ATOM 894 O O . THR A 1 113 ? -1.474 8.221 -4.845 1.00 95.44 113 THR A O 1
ATOM 897 N N . ILE A 1 114 ? -1.453 7.733 -2.658 1.00 94.75 114 ILE A N 1
ATOM 898 C CA . ILE A 1 114 ? -0.009 7.946 -2.473 1.00 94.75 114 ILE A CA 1
ATOM 899 C C . ILE A 1 114 ? 0.796 6.997 -3.368 1.00 94.75 114 ILE A C 1
ATOM 901 O O . ILE A 1 114 ? 1.682 7.450 -4.093 1.00 94.75 114 ILE A O 1
ATOM 905 N N . VAL A 1 115 ? 0.462 5.704 -3.367 1.00 94.19 115 VAL A N 1
ATOM 906 C CA . VAL A 1 115 ? 1.136 4.686 -4.188 1.00 94.19 115 VAL A CA 1
ATOM 907 C C . VAL A 1 115 ? 0.993 5.008 -5.674 1.00 94.19 115 VAL A C 1
ATOM 909 O O . VAL A 1 115 ? 1.980 4.987 -6.413 1.00 94.19 115 VAL A O 1
ATOM 912 N N . LYS A 1 116 ? -0.215 5.370 -6.122 1.00 93.81 116 LYS A N 1
ATOM 913 C CA . LYS A 1 116 ? -0.474 5.758 -7.517 1.00 93.81 116 LYS A CA 1
ATOM 914 C C . LYS A 1 116 ? 0.298 7.011 -7.926 1.00 93.81 116 LYS A C 1
ATOM 916 O O . LYS A 1 116 ? 0.905 7.016 -8.995 1.00 93.81 116 LYS A O 1
ATOM 921 N N . ASN A 1 117 ? 0.318 8.042 -7.084 1.00 93.50 117 ASN A N 1
ATOM 922 C CA . ASN A 1 117 ? 1.052 9.281 -7.351 1.00 93.50 117 ASN A CA 1
ATOM 923 C C . ASN A 1 117 ? 2.561 9.032 -7.424 1.00 93.50 117 ASN A C 1
ATOM 925 O O . ASN A 1 117 ? 3.240 9.571 -8.296 1.00 93.50 117 ASN A O 1
ATOM 929 N N . TRP A 1 118 ? 3.087 8.188 -6.537 1.00 93.12 118 TRP A N 1
ATOM 930 C CA . TRP A 1 118 ? 4.495 7.814 -6.548 1.00 93.12 118 TRP A CA 1
ATOM 931 C C . TRP A 1 118 ? 4.873 7.060 -7.830 1.00 93.12 118 TRP A C 1
ATOM 933 O O . TRP A 1 118 ? 5.864 7.395 -8.478 1.00 93.12 118 TRP A O 1
ATOM 943 N N . MET A 1 119 ? 4.034 6.113 -8.259 1.00 92.25 119 MET A N 1
ATOM 944 C CA . MET A 1 119 ? 4.204 5.412 -9.535 1.00 92.25 119 MET A CA 1
ATOM 945 C C . MET A 1 119 ? 4.189 6.366 -10.733 1.00 92.25 119 MET A C 1
ATOM 947 O O . MET A 1 119 ? 5.072 6.288 -11.584 1.00 92.25 119 MET A O 1
ATOM 951 N N . GLN A 1 120 ? 3.231 7.295 -10.781 1.00 92.62 120 GLN A N 1
ATOM 952 C CA . GLN A 1 120 ? 3.159 8.308 -11.838 1.00 92.62 120 GLN A CA 1
ATOM 953 C C . GLN A 1 120 ? 4.392 9.210 -11.859 1.00 92.62 120 GLN A C 1
ATOM 955 O O . GLN A 1 120 ? 4.885 9.550 -12.932 1.00 92.62 120 GLN A O 1
ATOM 960 N N . LYS A 1 121 ? 4.919 9.578 -10.687 1.00 92.94 121 LYS A N 1
ATOM 961 C CA . LYS A 1 121 ? 6.155 10.354 -10.587 1.00 92.94 121 LYS A CA 1
ATOM 962 C C . LYS A 1 121 ? 7.340 9.585 -11.165 1.00 92.94 121 LYS A C 1
ATOM 964 O O . LYS A 1 121 ? 8.049 10.134 -11.996 1.00 92.94 121 LYS A O 1
ATOM 969 N N . LEU A 1 122 ? 7.528 8.319 -10.782 1.00 92.38 122 LEU A N 1
ATOM 970 C CA . LEU A 1 122 ? 8.601 7.482 -11.334 1.00 92.38 122 LEU A CA 1
ATOM 971 C C . LEU A 1 122 ? 8.478 7.327 -12.857 1.00 92.38 122 LEU A C 1
ATOM 973 O O . LEU A 1 122 ? 9.486 7.373 -13.559 1.00 92.38 122 LEU A O 1
ATOM 977 N N . GLU A 1 123 ? 7.251 7.163 -13.360 1.00 90.94 123 GLU A N 1
ATOM 978 C CA . GLU A 1 123 ? 6.950 7.053 -14.791 1.00 90.94 123 GLU A CA 1
ATOM 979 C C . GLU A 1 123 ? 7.310 8.347 -15.531 1.00 90.94 123 GLU A C 1
ATOM 981 O O . GLU A 1 123 ? 8.074 8.323 -16.496 1.00 90.94 123 GLU A O 1
ATOM 986 N N . SER A 1 124 ? 6.820 9.486 -15.039 1.00 91.31 124 SER A N 1
ATOM 987 C CA . SER A 1 124 ? 7.109 10.808 -15.595 1.00 91.31 124 SER A CA 1
ATOM 988 C C . SER A 1 124 ? 8.604 11.110 -15.559 1.00 91.31 124 SER A C 1
ATOM 990 O O . SER A 1 124 ? 9.175 11.497 -16.576 1.00 91.31 124 SER A O 1
ATOM 992 N N . ASP A 1 125 ? 9.260 10.887 -14.418 1.00 90.00 125 ASP A N 1
ATOM 993 C CA . ASP A 1 125 ? 10.694 11.113 -14.251 1.00 90.00 125 ASP A CA 1
ATOM 994 C C . ASP A 1 125 ? 11.486 10.285 -15.266 1.00 90.00 125 ASP A C 1
ATOM 996 O O . ASP A 1 125 ? 12.368 10.828 -15.928 1.00 90.00 125 ASP A O 1
ATOM 1000 N N . ALA A 1 126 ? 11.154 9.006 -15.455 1.00 88.06 126 ALA A N 1
ATOM 1001 C CA . ALA A 1 126 ? 11.805 8.156 -16.450 1.00 88.06 126 ALA A CA 1
ATOM 1002 C C . ALA A 1 126 ? 11.554 8.629 -17.895 1.00 88.06 126 ALA A C 1
ATOM 1004 O O . ALA A 1 126 ? 12.453 8.545 -18.730 1.00 88.06 126 ALA A O 1
ATOM 1005 N N . MET A 1 127 ? 10.371 9.174 -18.193 1.00 86.38 127 MET A N 1
ATOM 1006 C CA . MET A 1 127 ? 10.029 9.692 -19.524 1.00 86.38 127 MET A CA 1
ATOM 1007 C C . MET A 1 127 ? 10.713 11.015 -19.878 1.00 86.38 127 MET A C 1
ATOM 1009 O O . MET A 1 127 ? 10.910 11.293 -21.059 1.00 86.38 127 MET A O 1
ATOM 1013 N N . THR A 1 128 ? 11.112 11.828 -18.893 1.00 89.31 128 THR A N 1
ATOM 1014 C CA . THR A 1 128 ? 11.837 13.087 -19.169 1.00 89.31 128 THR A CA 1
ATOM 1015 C C . THR A 1 128 ? 13.212 12.864 -19.804 1.00 89.31 128 THR A C 1
ATOM 1017 O O . THR A 1 128 ? 13.714 13.745 -20.500 1.00 89.31 128 THR A O 1
ATOM 1020 N N . ASN A 1 129 ? 13.823 11.695 -19.588 1.00 85.75 129 ASN A N 1
ATOM 1021 C CA . ASN A 1 129 ? 15.119 11.339 -20.151 1.00 85.75 129 ASN A CA 1
ATOM 1022 C C . ASN A 1 129 ? 15.200 9.829 -20.414 1.00 85.75 129 ASN A C 1
ATOM 1024 O O . ASN A 1 129 ? 15.411 9.032 -19.505 1.00 85.75 129 ASN A O 1
ATOM 1028 N N . LEU A 1 130 ? 15.108 9.447 -21.688 1.00 81.75 130 LEU A N 1
ATOM 1029 C CA . LEU A 1 130 ? 15.108 8.047 -22.128 1.00 81.75 130 LEU A CA 1
ATOM 1030 C C . LEU A 1 130 ? 16.502 7.392 -22.144 1.00 81.75 130 LEU A C 1
ATOM 1032 O O . LEU A 1 130 ? 16.661 6.288 -22.688 1.00 81.75 130 LEU A O 1
ATOM 1036 N N . ASN A 1 131 ? 17.526 8.054 -21.597 1.00 84.44 131 ASN A N 1
ATOM 1037 C CA . ASN A 1 131 ? 18.819 7.42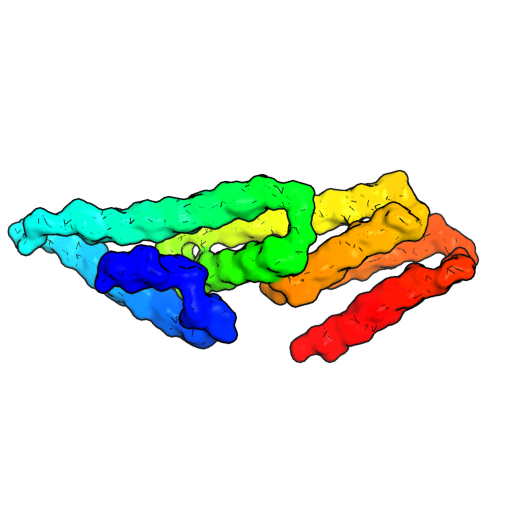8 -21.362 1.00 84.44 131 ASN A CA 1
ATOM 1038 C C . ASN A 1 131 ? 18.652 6.265 -20.370 1.00 84.44 131 ASN A C 1
ATOM 1040 O O . ASN A 1 131 ? 17.962 6.372 -19.358 1.00 84.44 131 ASN A O 1
ATOM 1044 N N . VAL A 1 132 ? 19.293 5.145 -20.680 1.00 79.00 132 VAL A N 1
ATOM 1045 C CA . VAL A 1 132 ? 19.243 3.908 -19.905 1.00 79.00 132 VAL A CA 1
ATOM 1046 C C . VAL A 1 132 ? 19.684 4.136 -18.456 1.00 79.00 132 VAL A C 1
ATOM 1048 O O . VAL A 1 132 ? 18.991 3.690 -17.543 1.00 79.00 132 VAL A O 1
ATOM 1051 N N . ASP A 1 133 ? 20.740 4.925 -18.238 1.00 82.69 133 ASP A N 1
ATOM 1052 C CA . ASP A 1 133 ? 21.246 5.259 -16.895 1.00 82.69 133 ASP A CA 1
ATOM 1053 C C . ASP A 1 133 ? 20.221 6.026 -16.050 1.00 82.69 133 ASP A C 1
ATOM 1055 O O . ASP A 1 133 ? 20.243 5.997 -14.819 1.00 82.69 133 ASP A O 1
ATOM 1059 N N . HIS A 1 134 ? 19.287 6.709 -16.714 1.00 85.94 134 HIS A N 1
ATOM 1060 C CA . HIS A 1 134 ? 18.193 7.404 -16.054 1.00 85.94 134 HIS A CA 1
ATOM 1061 C C . HIS A 1 134 ? 16.977 6.499 -15.853 1.00 85.94 134 HIS A C 1
ATOM 1063 O O . HIS A 1 134 ? 16.358 6.543 -14.791 1.00 85.94 134 HIS A O 1
ATOM 1069 N N . VAL A 1 135 ? 16.653 5.651 -16.829 1.00 86.06 135 VAL A N 1
ATOM 1070 C CA . VAL A 1 135 ? 15.457 4.796 -16.826 1.00 86.06 135 VAL A CA 1
ATOM 1071 C C . VAL A 1 135 ? 15.590 3.590 -15.890 1.00 86.06 135 VAL A C 1
ATOM 1073 O O . VAL A 1 135 ? 14.649 3.310 -15.142 1.00 86.06 135 VAL A O 1
ATOM 1076 N N . ILE A 1 136 ? 16.745 2.908 -15.870 1.00 85.50 136 ILE A N 1
ATOM 1077 C CA . ILE A 1 136 ? 16.963 1.703 -15.047 1.00 85.50 136 ILE A CA 1
ATOM 1078 C C . ILE A 1 136 ? 16.622 1.954 -13.568 1.00 85.50 136 ILE A C 1
ATOM 1080 O O . ILE A 1 136 ? 15.809 1.204 -13.026 1.00 85.50 136 ILE A O 1
ATOM 1084 N N . PRO A 1 137 ? 17.150 2.998 -12.892 1.00 89.19 137 PRO A N 1
ATOM 1085 C CA . PRO A 1 137 ? 16.868 3.202 -11.470 1.00 89.19 137 PRO A CA 1
ATOM 1086 C C . PRO A 1 137 ? 15.376 3.387 -11.151 1.00 89.19 137 PRO A C 1
ATOM 1088 O O . PRO A 1 137 ? 14.907 2.963 -10.092 1.00 89.19 137 PRO A O 1
ATOM 1091 N N . ARG A 1 138 ? 14.599 3.986 -12.067 1.00 91.50 138 ARG A N 1
ATOM 1092 C CA . ARG A 1 138 ? 13.153 4.195 -11.876 1.00 91.50 138 ARG A CA 1
ATOM 1093 C C . ARG A 1 138 ? 12.390 2.890 -12.060 1.00 91.50 138 ARG A C 1
ATOM 1095 O O . ARG A 1 138 ? 11.533 2.580 -11.238 1.00 91.50 138 ARG A O 1
ATOM 1102 N N . LEU A 1 139 ? 12.757 2.093 -13.063 1.00 87.69 139 LEU A N 1
ATOM 1103 C CA . LEU A 1 139 ? 12.202 0.754 -13.266 1.00 87.69 139 LEU A CA 1
ATOM 1104 C C . LEU A 1 139 ? 12.496 -0.177 -12.086 1.00 87.69 139 LEU A C 1
ATOM 1106 O O . LEU A 1 139 ? 11.589 -0.862 -11.618 1.00 87.69 139 LEU A O 1
ATOM 1110 N N . LEU A 1 140 ? 13.721 -0.158 -11.555 1.00 88.31 140 LEU A N 1
ATOM 1111 C CA . LEU A 1 140 ? 14.078 -0.910 -10.349 1.00 88.31 140 LEU A CA 1
ATOM 1112 C C . LEU A 1 140 ? 13.255 -0.463 -9.135 1.00 88.31 140 LEU A C 1
ATOM 1114 O O . LEU A 1 140 ? 12.798 -1.305 -8.363 1.00 88.31 140 LEU A O 1
ATOM 1118 N N . SER A 1 141 ? 12.997 0.840 -8.991 1.00 91.19 141 SER A N 1
ATOM 1119 C CA . SER A 1 141 ? 12.137 1.363 -7.919 1.00 91.19 141 SER A CA 1
ATOM 1120 C C . SER A 1 141 ? 10.690 0.880 -8.062 1.00 91.19 141 SER A C 1
ATOM 1122 O O . SER A 1 141 ? 10.116 0.362 -7.106 1.00 91.19 141 SER A O 1
ATOM 1124 N N . MET A 1 142 ? 10.113 0.950 -9.267 1.00 91.50 142 MET A N 1
ATOM 1125 C CA . MET A 1 142 ? 8.778 0.399 -9.539 1.00 91.50 142 MET A CA 1
ATOM 1126 C C . MET A 1 142 ? 8.733 -1.111 -9.274 1.00 91.50 142 MET A C 1
ATOM 1128 O O . MET A 1 142 ? 7.768 -1.627 -8.711 1.00 91.50 142 MET A O 1
ATOM 1132 N N . LYS A 1 143 ? 9.787 -1.843 -9.651 1.00 88.94 143 LYS A N 1
ATOM 1133 C CA . LYS A 1 143 ? 9.856 -3.287 -9.428 1.00 88.94 143 LYS A CA 1
ATOM 1134 C C . LYS A 1 143 ? 9.961 -3.629 -7.946 1.00 88.94 143 LYS A C 1
ATOM 1136 O O . LYS A 1 143 ? 9.290 -4.554 -7.498 1.00 88.94 143 LYS A O 1
ATOM 1141 N N . THR A 1 144 ? 10.728 -2.848 -7.191 1.00 90.69 144 THR A N 1
ATOM 1142 C CA . THR A 1 144 ? 10.798 -2.939 -5.728 1.00 90.69 144 THR A CA 1
ATOM 1143 C C . THR A 1 144 ? 9.403 -2.793 -5.127 1.00 90.69 144 THR A C 1
ATOM 1145 O O . THR A 1 144 ? 8.980 -3.651 -4.357 1.00 90.69 144 THR A O 1
ATOM 1148 N N . MET A 1 145 ? 8.625 -1.796 -5.554 1.00 92.44 145 MET A N 1
ATOM 1149 C CA . MET A 1 145 ? 7.237 -1.662 -5.100 1.00 92.44 145 MET A CA 1
ATOM 1150 C C . MET A 1 145 ? 6.392 -2.891 -5.447 1.00 92.44 145 MET A C 1
ATOM 1152 O O . MET A 1 145 ? 5.693 -3.399 -4.584 1.00 92.44 145 MET A O 1
ATOM 1156 N N . SER A 1 146 ? 6.479 -3.416 -6.672 1.00 91.00 146 SER A N 1
ATOM 1157 C CA . SER A 1 146 ? 5.730 -4.619 -7.080 1.00 91.00 146 SER A CA 1
ATOM 1158 C C . SER A 1 146 ? 6.041 -5.845 -6.210 1.00 91.00 146 SER A C 1
ATOM 1160 O O . SER A 1 146 ? 5.141 -6.620 -5.889 1.00 91.00 146 SER A O 1
ATOM 1162 N N . ILE A 1 147 ? 7.305 -6.012 -5.810 1.00 88.81 147 ILE A N 1
ATOM 1163 C CA . ILE A 1 147 ? 7.760 -7.141 -4.989 1.00 88.81 147 ILE A CA 1
ATOM 1164 C C . ILE A 1 147 ? 7.288 -6.997 -3.541 1.00 88.81 147 ILE A C 1
ATOM 1166 O O . ILE A 1 147 ? 6.763 -7.948 -2.966 1.00 88.81 147 ILE A O 1
ATOM 1170 N N . TYR A 1 148 ? 7.483 -5.820 -2.948 1.00 91.62 148 TYR A N 1
ATOM 1171 C CA . TYR A 1 148 ? 7.280 -5.612 -1.512 1.00 91.62 148 TYR A CA 1
ATOM 1172 C C . TYR A 1 148 ? 5.883 -5.082 -1.158 1.00 91.62 148 TYR A C 1
ATOM 1174 O O . TYR A 1 148 ? 5.482 -5.129 0.003 1.00 91.62 148 TYR A O 1
ATOM 1182 N N . MET A 1 149 ? 5.114 -4.620 -2.146 1.00 93.12 149 MET A N 1
ATOM 1183 C CA . MET A 1 149 ? 3.732 -4.168 -1.989 1.00 93.12 149 MET A CA 1
ATOM 1184 C C . MET A 1 149 ? 2.754 -5.101 -2.684 1.00 93.12 149 MET A C 1
ATOM 1186 O O . MET A 1 149 ? 2.118 -4.743 -3.677 1.00 93.12 149 MET A O 1
ATOM 1190 N N . PHE A 1 150 ? 2.630 -6.312 -2.151 1.00 88.94 150 PHE A N 1
ATOM 1191 C CA . PHE A 1 150 ? 1.820 -7.364 -2.755 1.00 88.94 150 PHE A CA 1
ATOM 1192 C C . PHE A 1 150 ? 0.380 -6.922 -3.064 1.00 88.94 150 PHE A C 1
ATOM 1194 O O . PHE A 1 150 ? -0.122 -7.187 -4.156 1.00 88.94 150 PHE A O 1
ATOM 1201 N N . SER A 1 151 ? -0.246 -6.150 -2.171 1.00 91.75 151 SER A N 1
ATOM 1202 C CA . SER A 1 151 ? -1.617 -5.644 -2.343 1.00 91.75 151 SER A CA 1
ATOM 1203 C C . SER A 1 151 ? -1.769 -4.665 -3.517 1.00 91.75 151 SER A C 1
ATOM 1205 O O . SER A 1 151 ? -2.881 -4.413 -3.976 1.00 91.75 151 SER A O 1
ATOM 1207 N N . PHE A 1 152 ? -0.655 -4.157 -4.053 1.00 93.25 152 PHE A N 1
ATOM 1208 C CA . PHE A 1 152 ? -0.587 -3.260 -5.208 1.00 93.25 152 PHE A CA 1
ATOM 1209 C C . PHE A 1 152 ? 0.122 -3.881 -6.424 1.00 93.25 152 PHE A C 1
ATOM 1211 O O . PHE A 1 152 ? 0.191 -3.234 -7.473 1.00 93.25 152 PHE A O 1
ATOM 1218 N N . LYS A 1 153 ? 0.620 -5.123 -6.315 1.00 90.69 153 LYS A N 1
ATOM 1219 C CA . LYS A 1 153 ? 1.456 -5.811 -7.317 1.00 90.69 153 LYS A CA 1
ATOM 1220 C C . LYS A 1 153 ? 0.893 -5.697 -8.731 1.00 90.69 153 LYS A C 1
ATOM 1222 O O . LYS A 1 153 ? 1.603 -5.276 -9.640 1.00 90.69 153 LYS A O 1
ATOM 1227 N N . GLU A 1 154 ? -0.386 -6.014 -8.913 1.00 90.12 154 GLU A N 1
ATOM 1228 C CA . GLU A 1 154 ? -1.033 -6.006 -10.231 1.00 90.12 154 GLU A CA 1
ATOM 1229 C C . GLU A 1 154 ? -1.108 -4.606 -10.847 1.00 90.12 154 GLU A C 1
ATOM 1231 O O . GLU A 1 154 ? -0.799 -4.415 -12.025 1.00 90.12 154 GLU A O 1
ATOM 1236 N N . VAL A 1 155 ? -1.459 -3.600 -10.043 1.00 90.94 155 VAL A N 1
ATOM 1237 C CA . VAL A 1 155 ? -1.543 -2.205 -10.501 1.00 90.94 155 VAL A CA 1
ATOM 1238 C C . VAL A 1 155 ? -0.157 -1.681 -10.874 1.00 90.94 155 VAL A C 1
ATOM 1240 O O . VAL A 1 155 ? -0.001 -1.034 -11.912 1.00 90.94 155 VAL A O 1
ATOM 1243 N N . VAL A 1 156 ? 0.855 -1.986 -10.060 1.00 90.50 156 VAL A N 1
ATOM 1244 C CA . VAL A 1 156 ? 2.247 -1.600 -10.316 1.00 90.50 156 VAL A CA 1
ATOM 1245 C C . VAL A 1 156 ? 2.787 -2.306 -11.562 1.00 90.50 156 VAL A C 1
ATOM 1247 O O . VAL A 1 156 ? 3.366 -1.652 -12.427 1.00 90.50 156 VAL A O 1
ATOM 1250 N N . ASN A 1 157 ? 2.558 -3.613 -11.708 1.00 89.75 157 ASN A N 1
ATOM 1251 C CA . ASN A 1 157 ? 3.009 -4.382 -12.871 1.00 89.75 157 ASN A CA 1
ATOM 1252 C C . ASN A 1 157 ? 2.393 -3.869 -14.170 1.00 89.75 157 ASN A C 1
ATOM 1254 O O . ASN A 1 157 ? 3.118 -3.643 -15.136 1.00 89.75 157 ASN A O 1
ATOM 1258 N N . LYS A 1 158 ? 1.083 -3.600 -14.174 1.00 90.38 158 LYS A N 1
ATOM 1259 C CA . LYS A 1 158 ? 0.405 -3.016 -15.333 1.00 90.38 158 LYS A CA 1
ATOM 1260 C C . LYS A 1 158 ? 1.043 -1.689 -15.757 1.00 90.38 158 LYS A C 1
ATOM 1262 O O . LYS A 1 158 ? 1.251 -1.458 -16.944 1.00 90.38 158 LYS A O 1
ATOM 1267 N N . ARG A 1 159 ? 1.391 -0.830 -14.795 1.00 89.94 159 ARG A N 1
ATOM 1268 C CA . ARG A 1 159 ? 2.067 0.448 -15.068 1.00 89.94 159 ARG A CA 1
ATOM 1269 C C . ARG A 1 159 ? 3.474 0.264 -15.628 1.00 89.94 159 ARG A C 1
ATOM 1271 O O . ARG A 1 159 ? 3.849 0.977 -16.553 1.00 89.94 159 ARG A O 1
ATOM 1278 N N . ILE A 1 160 ? 4.229 -0.712 -15.121 1.00 89.44 160 ILE A N 1
ATOM 1279 C CA . ILE A 1 160 ? 5.542 -1.066 -15.677 1.00 89.44 160 ILE A CA 1
ATOM 1280 C C . ILE A 1 160 ? 5.399 -1.508 -17.141 1.00 89.44 160 ILE A C 1
ATOM 1282 O O . ILE A 1 160 ? 6.156 -1.042 -17.990 1.00 89.44 160 ILE A O 1
ATOM 1286 N N . ASP A 1 161 ? 4.413 -2.352 -17.463 1.00 86.44 161 ASP A N 1
ATOM 1287 C CA . ASP A 1 161 ? 4.166 -2.787 -18.844 1.00 86.44 161 ASP A CA 1
ATOM 1288 C C . ASP A 1 161 ? 3.828 -1.612 -19.771 1.00 86.44 161 ASP A C 1
ATOM 1290 O O . ASP A 1 161 ? 4.367 -1.505 -20.875 1.00 86.44 161 ASP A O 1
ATOM 1294 N N . GLU A 1 162 ? 2.928 -0.726 -19.339 1.00 88.88 162 GLU A N 1
ATOM 1295 C CA . GLU A 1 162 ? 2.529 0.473 -20.086 1.00 88.88 162 GLU A CA 1
ATOM 1296 C C . GLU A 1 162 ? 3.734 1.385 -20.360 1.00 88.88 162 GLU A C 1
ATOM 1298 O O . GLU A 1 162 ? 3.941 1.827 -21.500 1.00 88.88 162 GLU A O 1
ATOM 1303 N N . PHE A 1 163 ? 4.579 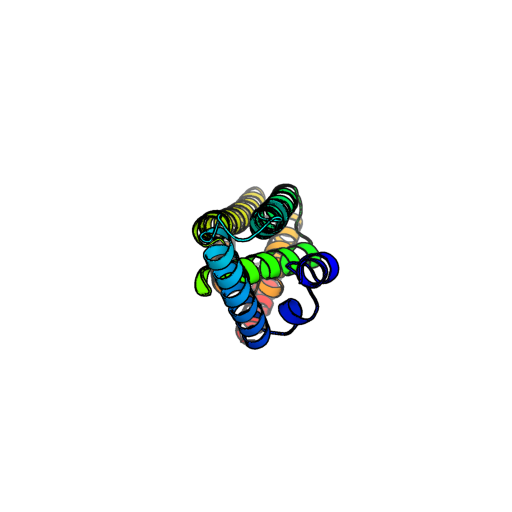1.591 -19.347 1.00 87.12 163 PHE A N 1
ATOM 1304 C CA . PHE A 1 163 ? 5.820 2.343 -19.472 1.00 87.12 163 PHE A CA 1
ATOM 1305 C C . PHE A 1 163 ? 6.786 1.689 -20.473 1.00 87.12 163 PHE A C 1
ATOM 1307 O O . PHE A 1 163 ? 7.226 2.347 -21.417 1.00 87.12 163 PHE A O 1
ATOM 1314 N N . LEU A 1 164 ? 7.082 0.391 -20.329 1.00 84.88 164 LEU A N 1
ATOM 1315 C CA . LEU A 1 164 ? 8.021 -0.331 -21.200 1.00 84.88 164 LEU A CA 1
ATOM 1316 C C . LEU A 1 164 ? 7.547 -0.355 -22.658 1.00 84.88 164 LEU A C 1
ATOM 1318 O O . LEU A 1 164 ? 8.346 -0.173 -23.579 1.00 84.88 164 LEU A O 1
ATOM 1322 N N . ASN A 1 165 ? 6.245 -0.530 -22.884 1.00 84.44 165 ASN A N 1
ATOM 1323 C CA . ASN A 1 165 ? 5.654 -0.460 -24.219 1.00 84.44 165 ASN A CA 1
ATOM 1324 C C . ASN A 1 165 ? 5.829 0.927 -24.846 1.00 84.44 165 ASN A C 1
ATOM 1326 O O . ASN A 1 165 ? 6.138 1.040 -26.034 1.00 84.44 165 ASN A O 1
ATOM 1330 N N . THR A 1 166 ? 5.655 1.984 -24.055 1.00 84.94 166 THR A N 1
ATOM 1331 C CA . THR A 1 166 ? 5.835 3.362 -24.522 1.00 84.94 166 THR A CA 1
ATOM 1332 C C . THR A 1 166 ? 7.306 3.663 -24.809 1.00 84.94 166 THR A C 1
ATOM 1334 O O . THR A 1 166 ? 7.616 4.193 -25.877 1.00 84.94 166 THR A O 1
ATOM 1337 N N . TYR A 1 167 ? 8.215 3.235 -23.929 1.00 82.12 167 TYR A N 1
ATOM 1338 C CA . TYR A 1 167 ? 9.662 3.338 -24.122 1.00 82.12 167 TYR A CA 1
ATOM 1339 C C . TYR A 1 167 ? 10.111 2.685 -25.440 1.00 82.12 167 TYR A C 1
ATOM 1341 O O . TYR A 1 167 ? 10.786 3.319 -26.255 1.00 82.12 167 TYR A O 1
ATOM 1349 N N . LYS A 1 168 ? 9.659 1.449 -25.705 1.00 79.50 168 LYS A N 1
ATOM 1350 C CA . LYS A 1 168 ? 9.945 0.722 -26.955 1.00 79.50 168 LYS A CA 1
ATOM 1351 C C . LYS A 1 168 ? 9.463 1.470 -28.198 1.00 79.50 168 LYS A C 1
ATOM 1353 O O . LYS A 1 168 ? 10.189 1.546 -29.180 1.00 79.50 168 LYS A O 1
ATOM 1358 N N . ARG A 1 169 ? 8.256 2.048 -28.168 1.00 80.88 169 ARG A N 1
ATOM 1359 C CA . ARG A 1 169 ? 7.702 2.806 -29.309 1.00 80.88 169 ARG A CA 1
ATOM 1360 C C . ARG A 1 169 ? 8.486 4.082 -29.618 1.00 80.88 169 ARG A C 1
ATOM 1362 O O . ARG A 1 169 ? 8.533 4.492 -30.775 1.00 80.88 169 ARG A O 1
ATOM 1369 N N . GLN A 1 170 ? 9.057 4.726 -28.602 1.00 78.00 170 GLN A N 1
ATOM 1370 C CA . GLN A 1 170 ? 9.816 5.969 -28.766 1.00 78.00 170 GLN A CA 1
ATOM 1371 C C . GLN A 1 170 ? 11.243 5.721 -29.279 1.00 78.00 170 GLN A C 1
ATOM 1373 O O . GLN A 1 170 ? 11.766 6.528 -30.045 1.00 78.00 170 GLN A O 1
ATOM 1378 N N . ARG A 1 171 ? 11.847 4.573 -28.949 1.00 72.69 171 ARG A N 1
ATOM 1379 C CA . ARG A 1 171 ? 13.102 4.078 -29.541 1.00 72.69 171 ARG A CA 1
ATOM 1380 C C . ARG A 1 171 ? 12.817 3.398 -30.894 1.00 72.69 171 ARG A C 1
ATOM 1382 O O . ARG A 1 171 ? 12.919 2.185 -31.028 1.00 72.69 171 ARG A O 1
ATOM 1389 N N . LYS A 1 172 ? 12.421 4.196 -31.891 1.00 55.00 172 LYS A N 1
ATOM 1390 C CA . LYS A 1 172 ? 11.899 3.781 -33.213 1.00 55.00 172 LYS 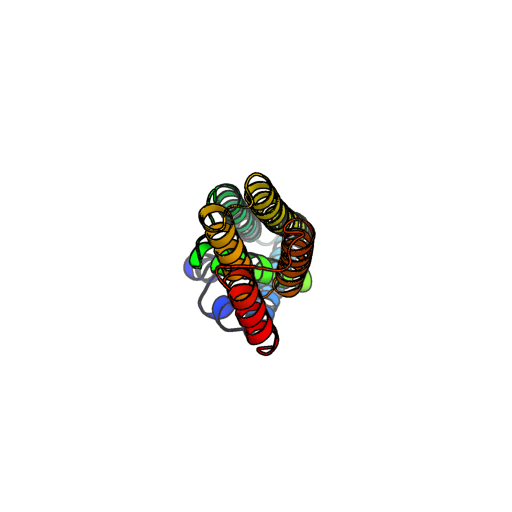A CA 1
ATOM 1391 C C . LYS A 1 172 ? 12.765 2.847 -34.082 1.00 55.00 172 LYS A C 1
ATOM 1393 O O . LYS A 1 172 ? 12.256 2.417 -35.109 1.00 55.00 172 LYS A O 1
ATOM 1398 N N . ASP A 1 173 ? 13.986 2.487 -33.693 1.00 49.53 173 ASP A N 1
ATOM 1399 C CA . ASP A 1 173 ? 14.879 1.679 -34.542 1.00 49.53 173 ASP A CA 1
ATOM 1400 C C . ASP A 1 173 ? 15.003 0.203 -34.156 1.00 49.53 173 ASP A C 1
ATOM 1402 O O . ASP A 1 173 ? 15.700 -0.539 -34.840 1.00 49.53 173 ASP A O 1
ATOM 1406 N N . GLY A 1 174 ? 14.332 -0.277 -33.103 1.00 50.00 174 GLY A N 1
ATOM 1407 C CA . GLY A 1 174 ? 14.328 -1.710 -32.754 1.00 50.00 174 GLY A CA 1
ATOM 1408 C C . GLY A 1 174 ? 15.687 -2.283 -32.318 1.00 50.00 174 GLY A C 1
ATOM 1409 O O . GLY A 1 174 ? 15.730 -3.307 -31.648 1.00 50.00 174 GLY A O 1
ATOM 1410 N N . THR A 1 175 ? 16.796 -1.606 -32.601 1.00 47.72 175 THR A N 1
ATOM 1411 C CA . THR A 1 175 ? 18.084 -1.831 -31.966 1.00 47.72 175 THR A CA 1
ATOM 1412 C C . THR A 1 175 ? 18.058 -1.149 -30.614 1.00 47.72 175 THR A C 1
ATOM 1414 O O . THR A 1 175 ? 18.294 0.052 -30.499 1.00 47.72 175 THR A O 1
ATOM 1417 N N . ASP A 1 176 ? 17.741 -1.933 -29.592 1.00 56.06 176 ASP A N 1
ATOM 1418 C CA . ASP A 1 176 ? 18.307 -1.769 -28.263 1.00 56.06 176 ASP A CA 1
ATOM 1419 C C . ASP A 1 176 ? 19.758 -2.269 -28.336 1.00 56.06 176 ASP A C 1
ATOM 1421 O O . ASP A 1 176 ? 20.003 -3.458 -28.139 1.00 56.06 176 ASP A O 1
ATOM 1425 N N . PRO A 1 177 ? 20.747 -1.413 -28.660 1.00 52.84 177 PRO A N 1
ATOM 1426 C CA . PRO A 1 177 ? 22.111 -1.875 -28.917 1.00 52.84 177 PRO A CA 1
ATOM 1427 C C . PRO A 1 177 ? 22.755 -2.429 -27.638 1.00 52.84 177 PRO A C 1
ATOM 1429 O O . PRO A 1 177 ? 23.802 -3.064 -27.695 1.00 52.84 177 PRO A O 1
ATOM 1432 N N . SER A 1 178 ? 22.132 -2.156 -26.486 1.00 59.59 178 SER A N 1
ATOM 1433 C CA . SER A 1 178 ? 22.553 -2.601 -25.167 1.00 59.59 178 SER A CA 1
ATOM 1434 C C . SER A 1 178 ? 21.884 -3.900 -24.708 1.00 59.59 178 SER A C 1
ATOM 1436 O O . SER A 1 178 ? 22.371 -4.513 -23.764 1.00 59.59 178 SER A O 1
ATOM 1438 N N . GLY A 1 179 ? 20.772 -4.313 -25.331 1.00 62.97 179 GLY A N 1
ATOM 1439 C CA . GLY A 1 179 ? 19.940 -5.443 -24.888 1.00 62.97 179 GLY A CA 1
ATOM 1440 C C . GLY A 1 179 ? 19.256 -5.248 -23.524 1.00 62.97 179 GLY A C 1
ATOM 1441 O O . GLY A 1 179 ? 18.633 -6.169 -22.999 1.00 62.97 179 GLY A O 1
ATOM 1442 N N . ILE A 1 180 ? 19.367 -4.066 -22.915 1.00 61.12 180 ILE A N 1
ATOM 1443 C CA . ILE A 1 180 ? 18.901 -3.787 -21.553 1.00 61.12 180 ILE A CA 1
ATOM 1444 C C . ILE A 1 180 ? 17.374 -3.690 -21.479 1.00 61.12 180 ILE A C 1
ATOM 1446 O O . ILE A 1 180 ? 16.766 -4.167 -20.524 1.00 61.12 180 ILE A O 1
ATOM 1450 N N . GLY A 1 181 ? 16.728 -3.091 -22.475 1.00 59.53 181 GLY A N 1
ATOM 1451 C CA . GLY A 1 181 ? 15.274 -3.061 -22.586 1.00 59.53 181 GLY A CA 1
ATOM 1452 C C . GLY A 1 181 ? 14.684 -4.460 -22.762 1.00 59.53 181 GLY A C 1
ATOM 1453 O O . GLY A 1 181 ? 13.631 -4.752 -22.194 1.00 59.53 181 GLY A O 1
ATOM 1454 N N . GLU A 1 182 ? 15.368 -5.345 -23.492 1.00 64.94 182 GLU A N 1
ATOM 1455 C CA . GLU A 1 182 ? 15.000 -6.764 -23.577 1.00 64.94 182 GLU A CA 1
ATOM 1456 C C . GLU A 1 182 ? 15.231 -7.497 -22.252 1.00 64.94 182 GLU A C 1
ATOM 1458 O O . GLU A 1 182 ? 14.336 -8.213 -21.804 1.00 64.94 182 GLU A O 1
ATOM 1463 N N . MET A 1 183 ? 16.361 -7.254 -21.581 1.00 65.50 183 MET A N 1
ATOM 1464 C CA . MET A 1 183 ? 16.680 -7.830 -20.271 1.00 65.50 183 MET A CA 1
ATOM 1465 C C . MET A 1 183 ? 15.642 -7.448 -19.211 1.00 65.50 183 MET A C 1
ATOM 1467 O O . MET A 1 183 ? 15.120 -8.320 -18.524 1.00 65.50 183 MET A O 1
ATOM 1471 N N . ILE A 1 184 ? 15.260 -6.171 -19.117 1.00 60.91 184 ILE A N 1
ATOM 1472 C CA . ILE A 1 184 ? 14.277 -5.714 -18.123 1.00 60.91 184 ILE A CA 1
ATOM 1473 C C . ILE A 1 184 ? 12.886 -6.291 -18.407 1.00 60.91 184 ILE A C 1
ATOM 1475 O O . ILE A 1 184 ? 12.164 -6.659 -17.481 1.00 60.91 184 ILE A O 1
ATOM 1479 N N . VAL A 1 185 ? 12.498 -6.404 -19.680 1.00 63.78 185 VAL A N 1
ATOM 1480 C CA . VAL A 1 185 ? 11.232 -7.046 -20.066 1.00 63.78 185 VAL A CA 1
ATOM 1481 C C . VAL A 1 185 ? 11.266 -8.539 -19.741 1.00 63.78 185 VAL A C 1
ATOM 1483 O O . VAL A 1 185 ? 10.283 -9.064 -19.219 1.00 63.78 185 VAL A O 1
ATOM 1486 N N . ALA A 1 186 ? 12.378 -9.219 -20.022 1.00 63.75 186 ALA A N 1
ATOM 1487 C CA . ALA A 1 186 ? 12.562 -10.633 -19.720 1.00 63.75 186 ALA A CA 1
ATOM 1488 C C . ALA A 1 186 ? 12.515 -10.896 -18.209 1.00 63.75 186 ALA A C 1
ATOM 1490 O O . ALA A 1 186 ? 11.770 -11.774 -17.775 1.00 63.75 186 ALA A O 1
ATOM 1491 N N . GLU A 1 187 ? 13.212 -10.095 -17.400 1.00 64.38 187 GLU A N 1
ATOM 1492 C CA . GLU A 1 187 ? 13.137 -10.169 -15.940 1.00 64.38 187 GLU A CA 1
ATOM 1493 C C . GLU A 1 187 ? 11.716 -9.889 -15.448 1.00 64.38 187 GLU A C 1
ATOM 1495 O O . GLU A 1 187 ? 11.152 -10.677 -14.689 1.00 64.38 187 GLU A O 1
ATOM 1500 N N . HIS A 1 188 ? 11.080 -8.811 -15.917 1.00 67.81 188 HIS A N 1
ATOM 1501 C CA . HIS A 1 188 ? 9.712 -8.485 -15.521 1.00 67.81 188 HIS A CA 1
ATOM 1502 C C . HIS A 1 188 ? 8.734 -9.633 -15.825 1.00 67.81 188 HIS A C 1
ATOM 1504 O O . HIS A 1 188 ? 7.924 -9.984 -14.963 1.00 67.81 188 HIS A O 1
ATOM 1510 N N . ASN A 1 189 ? 8.854 -10.251 -17.002 1.00 65.56 189 ASN A N 1
ATOM 1511 C CA . ASN A 1 189 ? 8.056 -11.407 -17.408 1.00 65.56 189 ASN A CA 1
ATOM 1512 C C . ASN A 1 189 ? 8.367 -12.661 -16.581 1.00 65.56 189 ASN A C 1
ATOM 1514 O O . ASN A 1 189 ? 7.437 -13.368 -16.199 1.00 65.56 189 ASN A O 1
ATOM 1518 N N . ALA A 1 190 ? 9.634 -12.916 -16.242 1.00 59.28 190 ALA A N 1
ATOM 1519 C CA . ALA A 1 190 ? 10.010 -14.017 -15.355 1.00 59.28 190 ALA A CA 1
ATOM 1520 C C . ALA A 1 190 ? 9.347 -13.873 -13.974 1.00 59.28 190 ALA A C 1
ATOM 1522 O O . ALA A 1 190 ? 8.835 -14.841 -13.418 1.00 59.28 190 ALA A O 1
ATOM 1523 N N . PHE A 1 191 ? 9.254 -12.646 -13.456 1.00 53.59 191 PHE A N 1
ATOM 1524 C CA . PHE A 1 191 ? 8.602 -12.365 -12.176 1.00 53.59 191 PHE A CA 1
ATOM 1525 C C . PHE A 1 191 ? 7.065 -12.363 -12.222 1.00 53.59 191 PHE A C 1
ATOM 1527 O O . PHE A 1 191 ? 6.442 -12.453 -11.166 1.00 53.59 191 PHE A O 1
ATOM 1534 N N . LYS A 1 192 ? 6.433 -12.278 -13.400 1.00 60.41 192 LYS A N 1
ATOM 1535 C CA . LYS A 1 192 ? 4.975 -12.464 -13.537 1.00 60.41 192 LYS A CA 1
ATOM 1536 C C . LYS A 1 192 ? 4.543 -13.913 -13.306 1.00 60.41 192 LYS A C 1
ATOM 1538 O O . LYS A 1 192 ? 3.414 -14.142 -12.894 1.00 60.41 192 LYS A O 1
ATOM 1543 N N . GLY A 1 193 ? 5.433 -14.877 -13.557 1.00 49.56 193 GLY A N 1
ATOM 1544 C CA . GLY A 1 193 ? 5.163 -16.304 -13.359 1.00 49.56 193 GLY A CA 1
ATOM 1545 C C . GLY A 1 193 ? 5.126 -16.750 -11.894 1.00 49.56 193 GLY A C 1
ATOM 1546 O O . GLY A 1 193 ? 4.648 -17.844 -11.611 1.00 49.56 193 GLY A O 1
ATOM 1547 N N . TYR A 1 194 ? 5.597 -15.913 -10.966 1.00 44.31 194 TYR A N 1
ATOM 1548 C CA . TYR A 1 194 ? 5.534 -16.177 -9.531 1.00 44.31 194 TYR A CA 1
ATOM 1549 C C . TYR A 1 194 ? 4.287 -15.501 -8.950 1.00 44.31 194 TYR A C 1
ATOM 1551 O O . TYR A 1 194 ? 4.294 -14.296 -8.675 1.00 44.31 194 TYR A O 1
ATOM 1559 N N . ASN A 1 195 ? 3.211 -16.280 -8.812 1.00 38.88 195 ASN A N 1
ATOM 1560 C CA . ASN A 1 195 ? 1.993 -15.928 -8.078 1.00 38.88 195 ASN A CA 1
ATOM 1561 C C . ASN A 1 195 ? 1.936 -16.675 -6.754 1.00 38.88 195 ASN A C 1
ATOM 1563 O O . ASN A 1 195 ? 2.120 -17.911 -6.782 1.00 38.88 195 ASN A O 1
#